Protein AF-A0A2L0F0R6-F1 (afdb_monomer)

Solvent-accessible surface area (backbone atoms only — not comparable to full-atom values): 12604 Å² total; per-residue (Å²): 131,77,86,51,72,60,58,68,70,57,44,51,61,51,50,53,50,53,53,49,53,34,41,74,72,74,50,69,70,68,89,84,58,43,86,41,86,34,90,52,71,60,61,45,59,41,84,90,82,53,35,35,26,50,20,52,31,44,38,94,49,74,68,19,42,50,41,29,53,50,49,15,61,62,32,70,44,51,63,71,52,43,46,52,48,50,64,63,42,44,57,39,55,55,33,22,35,48,29,48,50,50,30,50,72,74,71,60,62,71,90,52,51,48,61,50,50,50,47,10,48,49,37,11,41,31,67,35,52,82,80,52,55,76,69,60,35,54,52,46,46,52,50,38,47,51,27,26,56,40,22,47,69,80,50,63,60,57,70,60,52,51,52,28,50,56,48,47,44,40,34,56,60,73,38,76,76,90,51,69,64,54,46,52,53,26,41,56,52,48,60,73,50,40,79,79,39,65,64,53,37,53,30,52,52,33,49,49,52,43,34,47,75,70,25,80,75,52,57,56,70,60,48,44,55,75,68,67,60,84,127

pLDDT: mean 87.19, std 10.88, range [45.72, 97.94]

Structure (mmCIF, N/CA/C/O backbone):
data_AF-A0A2L0F0R6-F1
#
_entry.id   AF-A0A2L0F0R6-F1
#
loop_
_atom_site.group_PDB
_atom_site.id
_atom_site.type_symbol
_atom_site.label_atom_id
_atom_site.label_alt_id
_atom_site.label_comp_id
_atom_site.label_asym_id
_atom_site.label_entity_id
_atom_site.label_seq_id
_atom_site.pdbx_PDB_ins_code
_atom_site.Cartn_x
_atom_site.Cartn_y
_atom_site.Cartn_z
_atom_site.occupancy
_atom_site.B_iso_or_equiv
_atom_site.auth_seq_id
_atom_site.auth_comp_id
_atom_site.auth_asym_id
_atom_site.auth_atom_id
_atom_site.pdbx_PDB_model_num
ATOM 1 N N . MET A 1 1 ? 27.108 -4.181 -3.586 1.00 45.72 1 MET A N 1
ATOM 2 C CA . MET A 1 1 ? 26.387 -3.750 -2.368 1.00 45.72 1 MET A CA 1
ATOM 3 C C . MET A 1 1 ? 24.906 -3.922 -2.633 1.00 45.72 1 MET A C 1
ATOM 5 O O . MET A 1 1 ? 24.436 -3.362 -3.616 1.00 45.72 1 MET A O 1
ATOM 9 N N . ASN A 1 2 ? 24.205 -4.732 -1.836 1.00 52.84 2 ASN A N 1
ATOM 10 C CA . ASN A 1 2 ? 22.765 -4.933 -2.003 1.00 52.84 2 ASN A CA 1
ATOM 11 C C . ASN A 1 2 ? 22.040 -3.634 -1.646 1.00 52.84 2 ASN A C 1
ATOM 13 O O . ASN A 1 2 ? 22.036 -3.232 -0.487 1.00 52.84 2 ASN A O 1
ATOM 17 N N . ALA A 1 3 ? 21.428 -2.989 -2.640 1.00 58.03 3 ALA A N 1
ATOM 18 C CA . ALA A 1 3 ? 20.667 -1.748 -2.476 1.00 58.03 3 ALA A CA 1
ATOM 19 C C . ALA A 1 3 ? 19.449 -1.890 -1.535 1.00 58.03 3 ALA A C 1
ATOM 21 O O . ALA A 1 3 ? 18.830 -0.898 -1.186 1.00 58.03 3 ALA A O 1
ATOM 22 N N . LEU A 1 4 ? 19.135 -3.108 -1.087 1.00 61.69 4 LEU A N 1
ATOM 23 C CA . LEU A 1 4 ? 17.890 -3.480 -0.414 1.00 61.69 4 LEU A CA 1
ATOM 24 C C . LEU A 1 4 ? 18.025 -3.648 1.115 1.00 61.69 4 LEU A C 1
ATOM 26 O O . LEU A 1 4 ? 17.040 -3.937 1.792 1.00 61.69 4 LEU A O 1
ATOM 30 N N . MET A 1 5 ? 19.224 -3.456 1.679 1.00 70.06 5 MET A N 1
ATOM 31 C CA . MET A 1 5 ? 19.422 -3.507 3.134 1.00 70.06 5 MET A CA 1
ATOM 32 C C . MET A 1 5 ? 18.735 -2.312 3.815 1.00 70.06 5 MET A C 1
ATOM 34 O O . MET A 1 5 ? 18.801 -1.178 3.334 1.00 70.06 5 MET A O 1
ATOM 38 N N . GLY A 1 6 ? 18.095 -2.562 4.958 1.00 85.75 6 GLY A N 1
ATOM 39 C CA . GLY A 1 6 ? 17.586 -1.499 5.825 1.00 85.75 6 GLY A CA 1
ATOM 40 C C . GLY A 1 6 ? 16.188 -0.964 5.497 1.00 85.75 6 GLY A C 1
ATOM 41 O O . GLY A 1 6 ? 15.841 0.111 5.979 1.00 85.75 6 GLY A O 1
ATOM 42 N N . LEU A 1 7 ? 15.392 -1.621 4.639 1.00 89.12 7 LEU A N 1
ATOM 43 C CA . LEU A 1 7 ? 14.030 -1.149 4.318 1.00 89.12 7 LEU A CA 1
ATOM 44 C C . LEU A 1 7 ? 13.110 -1.144 5.545 1.00 89.12 7 LEU A C 1
ATOM 46 O O . LEU A 1 7 ? 12.330 -0.215 5.720 1.00 89.12 7 LEU A O 1
ATOM 50 N N . TYR A 1 8 ? 13.229 -2.146 6.418 1.00 92.06 8 TYR A N 1
ATOM 51 C CA . TYR A 1 8 ? 12.456 -2.195 7.658 1.00 92.06 8 TYR A CA 1
ATOM 52 C C . TYR A 1 8 ? 12.847 -1.053 8.602 1.00 92.06 8 TYR A C 1
ATOM 54 O O . TYR A 1 8 ? 11.995 -0.357 9.140 1.00 92.06 8 TYR A O 1
ATOM 62 N N . GLU A 1 9 ? 14.147 -0.815 8.751 1.00 92.69 9 GLU A N 1
ATOM 63 C CA . GLU A 1 9 ? 14.703 0.257 9.571 1.00 92.69 9 GLU A CA 1
ATOM 64 C C . GLU A 1 9 ? 14.274 1.641 9.067 1.00 92.69 9 GLU A C 1
ATOM 66 O O . GLU A 1 9 ? 14.032 2.533 9.874 1.00 92.69 9 GLU A O 1
ATOM 71 N N . GLN A 1 10 ? 14.122 1.812 7.751 1.00 93.44 10 GLN A N 1
ATOM 72 C CA . GLN A 1 10 ? 13.561 3.026 7.151 1.00 93.44 10 GLN A CA 1
ATOM 73 C C . GLN A 1 10 ? 12.048 3.147 7.339 1.00 93.44 10 GLN A C 1
ATOM 75 O O . GLN A 1 10 ? 11.536 4.255 7.460 1.00 93.44 10 GLN A O 1
ATOM 80 N N . ALA A 1 11 ? 11.329 2.026 7.373 1.00 95.38 11 ALA A N 1
ATOM 81 C CA . ALA A 1 11 ? 9.885 2.015 7.566 1.00 95.38 11 ALA A CA 1
ATOM 82 C C . ALA A 1 11 ? 9.478 2.460 8.975 1.00 95.38 11 ALA A C 1
ATOM 84 O O . ALA A 1 11 ? 8.437 3.085 9.136 1.00 95.38 11 ALA A O 1
ATOM 85 N N . LEU A 1 12 ? 10.295 2.166 9.991 1.00 96.50 12 LEU A N 1
ATOM 86 C CA . LEU A 1 12 ? 10.011 2.512 11.388 1.00 96.50 12 LEU A CA 1
ATOM 87 C C . LEU A 1 12 ? 9.767 4.016 11.630 1.00 96.50 12 LEU A C 1
ATOM 89 O O . LEU A 1 12 ? 8.725 4.340 12.201 1.00 96.50 12 LEU A O 1
ATOM 93 N N . PRO A 1 13 ? 10.657 4.950 11.228 1.00 97.25 13 PRO A N 1
ATOM 94 C CA . PRO A 1 13 ? 10.400 6.377 11.412 1.00 97.25 13 PRO A CA 1
ATOM 95 C C . PRO A 1 13 ? 9.197 6.866 10.597 1.00 97.25 13 PRO A C 1
ATOM 97 O O . PRO A 1 13 ? 8.414 7.650 11.122 1.00 97.25 13 PRO A O 1
ATOM 100 N N . ILE A 1 14 ? 8.995 6.354 9.374 1.00 97.62 14 ILE A N 1
ATOM 101 C CA . ILE A 1 14 ? 7.824 6.686 8.541 1.00 97.62 14 ILE A CA 1
ATOM 102 C C . ILE A 1 14 ? 6.534 6.258 9.251 1.00 97.62 14 ILE A C 1
ATOM 104 O O . ILE A 1 14 ? 5.592 7.033 9.369 1.00 97.62 14 ILE A O 1
ATOM 108 N N . PHE A 1 15 ? 6.500 5.032 9.773 1.00 97.88 15 PHE A N 1
ATOM 109 C CA . PHE A 1 15 ? 5.363 4.510 10.523 1.00 97.88 15 PHE A CA 1
ATOM 110 C C . PHE A 1 15 ? 5.054 5.365 11.757 1.00 97.88 15 PHE A C 1
ATOM 112 O O . PHE A 1 15 ? 3.900 5.717 11.991 1.00 97.88 15 PHE A O 1
ATOM 119 N N . ALA A 1 16 ? 6.081 5.738 12.527 1.00 97.31 16 ALA A N 1
ATOM 120 C CA . ALA A 1 16 ? 5.917 6.591 13.699 1.00 97.31 16 ALA A CA 1
ATOM 121 C C . ALA A 1 16 ? 5.374 7.986 13.339 1.00 97.31 16 ALA A C 1
ATOM 123 O O . ALA A 1 16 ? 4.507 8.497 14.047 1.00 97.31 16 ALA A O 1
ATOM 124 N N . GLU A 1 17 ? 5.848 8.578 12.240 1.00 97.19 17 GLU A N 1
ATOM 125 C CA . GLU A 1 17 ? 5.365 9.864 11.727 1.00 97.19 17 GLU A CA 1
ATOM 126 C C . GLU A 1 17 ? 3.890 9.791 11.312 1.00 97.19 17 GLU A C 1
ATOM 128 O O . GLU A 1 17 ? 3.091 10.611 11.763 1.00 97.19 17 GLU A O 1
ATOM 133 N N . LEU A 1 18 ? 3.499 8.760 10.556 1.00 97.44 18 LEU A N 1
ATOM 134 C CA . LEU A 1 18 ? 2.108 8.546 10.137 1.00 97.44 18 LEU A CA 1
ATOM 135 C C . LEU A 1 18 ? 1.164 8.354 11.336 1.00 97.44 18 LEU A C 1
ATOM 137 O O . LEU A 1 18 ? 0.076 8.930 11.379 1.00 97.44 18 LEU A O 1
ATOM 141 N N . VAL A 1 19 ? 1.580 7.575 12.341 1.00 97.19 19 VAL A N 1
ATOM 142 C CA . VAL A 1 19 ? 0.808 7.391 13.583 1.00 97.19 19 VAL A CA 1
ATOM 143 C C . VAL A 1 19 ? 0.679 8.709 14.354 1.00 97.19 19 VAL A C 1
ATOM 145 O O . VAL A 1 19 ? -0.385 8.995 14.907 1.00 97.19 19 VAL A O 1
ATOM 148 N N . ALA A 1 20 ? 1.735 9.526 14.388 1.00 96.00 20 ALA A N 1
ATOM 149 C CA . ALA A 1 20 ? 1.699 10.837 15.026 1.00 96.00 20 ALA A CA 1
ATOM 150 C C . ALA A 1 20 ? 0.775 11.820 14.285 1.00 96.00 20 ALA A C 1
ATOM 152 O O . ALA A 1 20 ? 0.041 12.559 14.943 1.00 96.00 20 ALA A O 1
ATOM 153 N N . GLU A 1 21 ? 0.759 11.807 12.948 1.00 95.81 21 GLU A N 1
ATOM 154 C CA . GLU A 1 21 ? -0.149 12.626 12.132 1.00 95.81 21 GLU A CA 1
ATOM 155 C C . GLU A 1 21 ? -1.617 12.266 12.401 1.00 95.81 21 GLU A C 1
ATOM 157 O O . GLU A 1 21 ? -2.432 13.150 12.675 1.00 95.81 21 GLU A O 1
ATOM 162 N N . 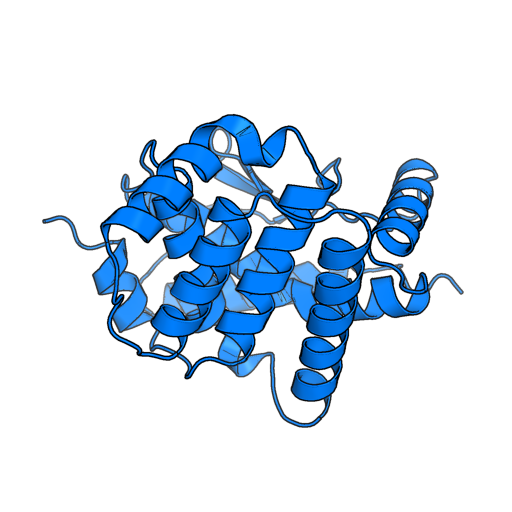LEU A 1 22 ? -1.942 10.969 12.432 1.00 96.44 22 LEU A N 1
ATOM 163 C CA . LEU A 1 22 ? -3.275 10.480 12.796 1.00 96.44 22 LEU A CA 1
ATOM 164 C C . LEU A 1 22 ? -3.690 10.922 14.205 1.00 96.44 22 LEU A C 1
ATOM 166 O O . LEU A 1 22 ? -4.777 11.474 14.394 1.00 96.44 22 LEU A O 1
ATOM 170 N N . ALA A 1 23 ? -2.808 10.754 15.193 1.00 95.25 23 ALA A N 1
ATOM 171 C CA . ALA A 1 23 ? -3.068 11.196 16.560 1.00 95.25 23 ALA A CA 1
ATOM 172 C C . ALA A 1 23 ? -3.279 12.720 16.645 1.00 95.25 23 ALA A C 1
ATOM 174 O O . ALA A 1 23 ? -4.199 13.176 17.327 1.00 95.25 23 ALA A O 1
ATOM 175 N N . GLY A 1 24 ? -2.475 13.506 15.922 1.00 95.31 24 GLY A N 1
ATOM 176 C CA . GLY A 1 24 ? -2.608 14.963 15.830 1.00 95.31 24 GLY A CA 1
ATOM 177 C C . GLY A 1 24 ? -3.926 15.416 15.193 1.00 95.31 24 GLY A C 1
ATOM 178 O O . GLY A 1 24 ? -4.449 16.468 15.554 1.00 95.31 24 GLY A O 1
ATOM 179 N N . ALA A 1 25 ? -4.501 14.597 14.310 1.00 94.62 25 ALA A N 1
ATOM 180 C CA . ALA A 1 25 ? -5.813 14.813 13.705 1.00 94.62 25 ALA A CA 1
ATOM 181 C C . ALA A 1 25 ? -6.994 14.320 14.568 1.00 94.62 25 ALA A C 1
ATOM 183 O O . ALA A 1 25 ? -8.141 14.385 14.128 1.00 94.62 25 ALA A O 1
ATOM 184 N N . GLY A 1 26 ? -6.743 13.829 15.788 1.00 94.94 26 GLY A N 1
ATOM 185 C CA . GLY A 1 26 ? -7.785 13.295 16.668 1.00 94.94 26 GLY A CA 1
ATOM 186 C C . GLY A 1 26 ? -8.260 11.889 16.290 1.00 94.94 26 GLY A C 1
ATOM 187 O O . GLY A 1 26 ? -9.345 11.491 16.705 1.00 94.94 26 GLY A O 1
ATOM 188 N N . LEU A 1 27 ? -7.452 11.139 15.534 1.00 94.12 27 LEU A N 1
ATOM 189 C CA . LEU A 1 27 ? -7.695 9.752 15.125 1.00 94.12 27 LEU A CA 1
ATOM 190 C C . LEU A 1 27 ? -6.674 8.832 15.814 1.00 94.12 27 LEU A C 1
ATOM 192 O O . LEU A 1 27 ? -5.751 8.332 15.167 1.00 94.12 27 LEU A O 1
ATOM 196 N N . PRO A 1 28 ? -6.743 8.658 17.146 1.00 90.31 28 PRO A N 1
ATOM 197 C CA . PRO A 1 28 ? -5.752 7.865 17.851 1.00 90.31 28 PRO A CA 1
ATOM 198 C C . PRO A 1 28 ? -5.823 6.401 17.408 1.00 90.31 28 PRO A C 1
ATOM 200 O O . PRO A 1 28 ? -6.874 5.768 17.457 1.00 90.31 28 PRO A O 1
ATOM 203 N N . MET A 1 29 ? -4.676 5.841 17.031 1.00 91.12 29 MET A N 1
ATOM 204 C CA . MET A 1 29 ? -4.565 4.408 16.775 1.00 91.12 29 MET A CA 1
ATOM 205 C C . MET A 1 29 ? -4.801 3.598 18.053 1.00 91.12 29 MET A C 1
ATOM 207 O O . MET A 1 29 ? -4.494 4.051 19.164 1.00 91.12 29 MET A O 1
ATOM 211 N N . ARG A 1 30 ? -5.252 2.346 17.892 1.00 85.69 30 ARG A N 1
ATOM 212 C CA . ARG A 1 30 ? -5.312 1.377 18.991 1.00 85.69 30 ARG A CA 1
ATOM 213 C C . ARG A 1 30 ? -3.966 1.337 19.716 1.00 85.69 30 ARG A C 1
ATOM 215 O O . ARG A 1 30 ? -2.905 1.196 19.104 1.00 85.69 30 ARG A O 1
ATOM 222 N N . ARG A 1 31 ? -4.015 1.412 21.047 1.00 84.94 31 ARG A N 1
ATOM 223 C CA . ARG A 1 31 ? -2.817 1.329 21.885 1.00 84.94 31 ARG A CA 1
ATOM 224 C C . ARG A 1 31 ? -2.083 0.013 21.605 1.00 84.94 31 ARG A C 1
ATOM 226 O O . ARG A 1 31 ? -2.651 -1.056 21.815 1.00 84.94 31 ARG A O 1
ATOM 233 N N . GLY A 1 32 ? -0.828 0.118 21.172 1.00 89.50 32 GLY A N 1
ATOM 234 C CA . GLY A 1 32 ? 0.030 -1.034 20.893 1.00 89.50 32 GLY A CA 1
ATOM 235 C C . GLY A 1 32 ? 0.001 -1.544 19.452 1.00 89.50 32 GLY A C 1
ATOM 236 O O . GLY A 1 32 ? 0.524 -2.627 19.228 1.00 89.50 32 GLY A O 1
ATOM 237 N N . VAL A 1 33 ? -0.566 -0.814 18.478 1.00 95.88 33 VAL A N 1
ATOM 238 C CA . VAL A 1 33 ? -0.283 -1.124 17.064 1.00 95.88 33 VAL A CA 1
ATOM 239 C C . VAL A 1 33 ? 1.231 -1.041 16.829 1.00 95.88 33 VAL A C 1
ATOM 241 O O . VAL A 1 33 ? 1.894 -0.107 17.280 1.00 95.88 33 VAL A O 1
ATOM 244 N N . GLU A 1 34 ? 1.785 -2.039 16.147 1.00 97.50 34 GLU A N 1
ATOM 245 C CA . GLU A 1 34 ? 3.222 -2.156 15.892 1.00 97.50 34 GLU A CA 1
ATOM 246 C C . GLU A 1 34 ? 3.439 -2.461 14.418 1.00 97.50 34 GLU A C 1
ATOM 248 O O . GLU A 1 34 ? 2.653 -3.190 13.807 1.00 97.50 34 GLU A O 1
ATOM 253 N N . LEU A 1 35 ? 4.544 -1.948 13.881 1.00 97.62 35 LEU A N 1
ATOM 254 C CA . LEU A 1 35 ? 5.104 -2.444 12.638 1.00 97.62 35 LEU A CA 1
ATOM 255 C C . LEU A 1 35 ? 5.973 -3.665 12.948 1.00 97.62 35 LEU A C 1
ATOM 257 O O . LEU A 1 35 ? 6.860 -3.594 13.799 1.00 97.62 35 LEU A O 1
ATOM 261 N N . ARG A 1 36 ? 5.723 -4.774 12.256 1.00 96.31 36 ARG A N 1
ATOM 262 C CA . ARG A 1 36 ? 6.430 -6.049 12.412 1.00 96.31 36 ARG A CA 1
ATOM 263 C C . ARG A 1 36 ? 6.990 -6.523 11.084 1.00 96.31 36 ARG A C 1
ATOM 265 O O . ARG A 1 36 ? 6.548 -6.110 10.016 1.00 96.31 36 ARG A O 1
ATOM 272 N N . ARG A 1 37 ? 7.985 -7.408 11.137 1.00 93.00 37 ARG A N 1
ATOM 273 C CA . ARG A 1 37 ? 8.503 -8.074 9.935 1.00 93.00 37 ARG A CA 1
ATOM 274 C C . ARG A 1 37 ? 7.517 -9.158 9.510 1.00 93.00 37 ARG A C 1
ATOM 276 O O . ARG A 1 37 ? 7.262 -10.083 10.274 1.00 93.00 37 ARG A O 1
ATOM 283 N N . GLY A 1 38 ? 6.978 -9.033 8.302 1.00 90.75 38 GLY A N 1
ATOM 284 C CA . GLY A 1 38 ? 6.080 -10.014 7.703 1.00 90.75 38 GLY A CA 1
ATOM 285 C C . GLY A 1 38 ? 6.815 -11.022 6.829 1.00 90.75 38 GLY A C 1
ATOM 286 O O . GLY A 1 38 ? 7.825 -10.705 6.199 1.00 90.75 38 GLY A O 1
ATOM 287 N N . ALA A 1 39 ? 6.267 -12.232 6.734 1.00 83.69 39 ALA A N 1
ATOM 288 C CA . ALA A 1 39 ? 6.670 -13.209 5.732 1.00 83.69 39 ALA A CA 1
ATOM 289 C C . ALA A 1 39 ? 5.686 -13.138 4.560 1.00 83.69 39 ALA A C 1
ATOM 291 O O . ALA A 1 39 ? 4.525 -13.490 4.713 1.00 83.69 39 ALA A O 1
ATOM 292 N N . GLY A 1 40 ? 6.129 -12.705 3.382 1.00 84.88 40 GLY A N 1
ATOM 293 C CA . GLY A 1 40 ? 5.221 -12.572 2.245 1.00 84.88 40 GLY A CA 1
ATOM 294 C C . GLY A 1 40 ? 5.739 -11.639 1.167 1.00 84.88 40 GLY A C 1
ATOM 295 O O . GLY A 1 40 ? 6.898 -11.226 1.193 1.00 84.88 40 GLY A O 1
ATOM 296 N N . LEU A 1 41 ? 4.860 -11.339 0.215 1.00 84.44 41 LEU A N 1
ATOM 297 C CA . LEU A 1 41 ? 5.137 -10.452 -0.914 1.00 84.44 41 LEU A CA 1
ATOM 298 C C . LEU A 1 41 ? 4.646 -9.020 -0.669 1.00 84.44 41 LEU A C 1
ATOM 300 O O . LEU A 1 41 ? 5.235 -8.075 -1.181 1.00 84.44 41 LEU A O 1
ATOM 304 N N . LEU A 1 42 ? 3.562 -8.885 0.093 1.00 89.00 42 LEU A N 1
ATOM 305 C CA . LEU A 1 42 ? 2.787 -7.662 0.252 1.00 89.00 42 LEU A CA 1
ATOM 306 C C . LEU A 1 42 ? 2.624 -7.369 1.736 1.00 89.00 42 LEU A C 1
ATOM 308 O O . LEU A 1 42 ? 2.393 -8.292 2.515 1.00 89.00 42 LEU A O 1
ATOM 312 N N . THR A 1 43 ? 2.787 -6.106 2.115 1.00 94.06 43 THR A N 1
ATOM 313 C CA . THR A 1 43 ? 2.459 -5.638 3.465 1.00 94.06 43 THR A CA 1
ATOM 314 C C . THR A 1 43 ? 0.975 -5.864 3.727 1.00 94.06 43 THR A C 1
ATOM 316 O O . THR A 1 43 ? 0.181 -5.753 2.798 1.00 94.06 43 THR A O 1
ATOM 319 N N . TYR A 1 44 ? 0.619 -6.201 4.964 1.00 95.19 44 TYR A N 1
ATOM 320 C CA . TYR A 1 44 ? -0.774 -6.386 5.359 1.00 95.19 44 TYR A CA 1
ATOM 321 C C . TYR A 1 44 ? -1.004 -6.006 6.824 1.00 95.19 44 TYR A C 1
ATOM 323 O O . TYR A 1 44 ? -0.106 -6.115 7.665 1.00 95.19 44 TYR A O 1
ATOM 331 N N . PHE A 1 45 ? -2.227 -5.594 7.130 1.00 96.50 45 PHE A N 1
ATOM 332 C CA . PHE A 1 45 ? -2.780 -5.504 8.474 1.00 96.50 45 PHE A CA 1
ATOM 333 C C . PHE A 1 45 ? -3.416 -6.838 8.892 1.00 96.50 45 PHE A C 1
ATOM 335 O O . PHE A 1 45 ? -4.253 -7.393 8.179 1.00 96.50 45 PHE A O 1
ATOM 342 N N . ASP A 1 46 ? -3.043 -7.348 10.064 1.00 96.00 46 ASP A N 1
ATOM 343 C CA . ASP A 1 46 ? -3.638 -8.549 10.648 1.00 96.00 46 ASP A CA 1
ATOM 344 C C . ASP A 1 46 ? -4.771 -8.160 11.612 1.00 96.00 46 ASP A C 1
ATOM 346 O O . ASP A 1 46 ? -4.583 -7.401 12.566 1.00 96.00 46 ASP A O 1
ATOM 350 N N . ARG A 1 47 ? -5.979 -8.667 11.349 1.00 94.19 47 ARG A N 1
ATOM 351 C CA . ARG A 1 47 ? -7.179 -8.353 12.137 1.00 94.19 47 ARG A CA 1
ATOM 352 C C . ARG A 1 47 ? -7.197 -9.050 13.494 1.00 94.19 47 ARG A C 1
ATOM 354 O O . ARG A 1 47 ? -7.810 -8.517 14.421 1.00 94.19 47 ARG A O 1
ATOM 361 N N . ASP A 1 48 ? -6.552 -10.205 13.616 1.00 95.12 48 ASP A N 1
ATOM 362 C CA . ASP A 1 48 ? -6.599 -11.019 14.827 1.00 95.12 48 ASP A CA 1
ATOM 363 C C . ASP A 1 48 ? -5.721 -10.404 15.920 1.00 95.12 48 ASP A C 1
ATOM 365 O O . ASP A 1 48 ? -6.142 -10.291 17.076 1.00 95.12 48 ASP A O 1
ATOM 369 N N . ASP A 1 49 ? -4.520 -9.946 15.555 1.00 96.31 49 ASP A N 1
ATOM 370 C CA . ASP A 1 49 ? -3.580 -9.339 16.502 1.00 96.31 49 ASP A CA 1
ATOM 371 C C . ASP A 1 49 ? -3.543 -7.799 16.451 1.00 96.31 49 ASP A C 1
ATOM 373 O O . ASP A 1 49 ? -3.173 -7.152 17.435 1.00 96.31 49 ASP A O 1
ATOM 377 N N . GLY A 1 50 ? -4.035 -7.194 15.369 1.00 95.31 50 GLY A N 1
ATOM 378 C CA . GLY A 1 50 ? -4.107 -5.749 15.202 1.00 95.31 50 GLY A CA 1
ATOM 379 C C . GLY A 1 50 ? -2.772 -5.087 14.855 1.00 95.31 50 GLY A C 1
ATOM 380 O O . GLY A 1 50 ? -2.634 -3.886 15.104 1.00 95.31 50 GLY A O 1
ATOM 381 N N . HIS A 1 51 ? -1.799 -5.825 14.317 1.00 97.56 51 HIS A N 1
ATOM 382 C CA . HIS A 1 51 ? -0.493 -5.303 13.908 1.00 97.56 51 HIS A CA 1
ATOM 383 C C . HIS A 1 51 ? -0.348 -5.210 12.382 1.00 97.56 51 HIS A C 1
ATOM 385 O O . HIS A 1 51 ? -1.119 -5.788 11.618 1.00 97.56 51 HIS A O 1
ATOM 391 N N . ILE A 1 52 ? 0.656 -4.453 11.933 1.00 97.69 52 ILE A N 1
ATOM 392 C CA . ILE A 1 52 ? 0.986 -4.308 10.511 1.00 97.69 52 ILE A CA 1
ATOM 393 C C . ILE A 1 52 ? 2.274 -5.071 10.233 1.00 97.69 52 ILE A C 1
ATOM 395 O O . ILE A 1 52 ? 3.295 -4.856 10.887 1.00 97.69 52 ILE A O 1
ATOM 399 N N . TYR A 1 53 ? 2.238 -5.944 9.237 1.00 96.69 53 TYR A N 1
ATOM 400 C CA . TYR A 1 53 ? 3.352 -6.786 8.839 1.00 96.69 53 TYR A CA 1
ATOM 401 C C . TYR A 1 53 ? 3.958 -6.263 7.541 1.00 96.69 53 TYR A C 1
ATOM 403 O O . TYR A 1 53 ? 3.378 -6.390 6.467 1.00 96.69 53 TYR A O 1
ATOM 411 N N . LEU A 1 54 ? 5.158 -5.689 7.631 1.00 94.62 54 LEU A N 1
ATOM 412 C CA . LEU A 1 54 ? 5.937 -5.252 6.479 1.00 94.62 54 LEU A CA 1
ATOM 413 C C . LEU A 1 54 ? 6.609 -6.448 5.817 1.00 94.62 54 LEU A C 1
ATOM 415 O O . LEU A 1 54 ? 7.609 -6.978 6.313 1.00 94.62 54 LEU A O 1
ATOM 419 N N . CYS A 1 55 ? 6.063 -6.851 4.677 1.00 90.44 55 CYS A N 1
ATOM 420 C CA . CYS A 1 55 ? 6.667 -7.849 3.817 1.00 90.44 55 CYS A CA 1
ATOM 421 C C . CYS A 1 55 ? 7.622 -7.172 2.843 1.00 90.44 55 CYS A C 1
ATOM 423 O O . CYS A 1 55 ? 7.238 -6.343 2.022 1.00 90.44 55 CYS A O 1
ATOM 425 N N . LEU A 1 56 ? 8.893 -7.543 2.933 1.00 79.19 56 LEU A N 1
ATOM 426 C CA . LEU A 1 56 ? 9.926 -7.025 2.057 1.00 79.19 56 LEU A CA 1
ATOM 427 C C . LEU A 1 56 ? 10.236 -8.099 1.030 1.00 79.19 56 LEU A C 1
ATOM 429 O O . LEU A 1 56 ? 10.967 -9.046 1.319 1.00 79.19 56 LEU A O 1
ATOM 433 N N . ALA A 1 57 ? 9.737 -7.920 -0.188 1.00 69.50 57 ALA A N 1
ATOM 434 C CA . ALA A 1 57 ? 10.030 -8.789 -1.324 1.00 69.50 57 ALA A CA 1
ATOM 435 C C . ALA A 1 57 ? 11.509 -8.756 -1.762 1.00 69.50 57 ALA A C 1
ATOM 437 O O . ALA A 1 57 ? 11.818 -9.094 -2.886 1.00 69.50 57 ALA A O 1
ATOM 438 N N . CYS A 1 58 ? 12.420 -8.310 -0.904 1.00 63.06 58 CYS A N 1
ATOM 439 C CA . CYS A 1 58 ? 13.805 -7.995 -1.209 1.00 63.06 58 CYS A CA 1
ATOM 440 C C . CYS A 1 58 ? 14.718 -8.206 0.017 1.00 63.06 58 CYS A C 1
ATOM 442 O O . CYS A 1 58 ? 15.717 -7.507 0.185 1.00 63.06 58 CYS A O 1
ATOM 444 N N . GLY A 1 59 ? 14.341 -9.121 0.917 1.00 69.00 59 GLY A N 1
ATOM 445 C CA . GLY A 1 59 ? 15.130 -9.459 2.104 1.00 69.00 59 GLY A CA 1
ATOM 446 C C . GLY A 1 59 ? 16.516 -10.032 1.779 1.00 69.00 59 GLY A C 1
ATOM 447 O O . GLY A 1 59 ? 16.802 -10.434 0.651 1.00 69.00 59 GLY A O 1
ATOM 448 N N . GLU A 1 60 ? 17.389 -10.079 2.788 1.00 75.38 60 GLU A N 1
ATOM 449 C CA . GLU A 1 60 ? 18.737 -10.656 2.660 1.00 75.38 60 GLU A CA 1
ATOM 450 C C . GLU A 1 60 ? 18.711 -12.176 2.471 1.00 75.38 60 GLU A C 1
ATOM 452 O O . GLU A 1 60 ? 19.644 -12.745 1.901 1.00 75.38 60 GLU A O 1
ATOM 457 N N . ASP A 1 61 ? 17.640 -12.828 2.921 1.00 83.25 61 ASP A N 1
ATOM 458 C CA . ASP A 1 61 ? 17.474 -14.266 2.809 1.00 83.25 61 ASP A CA 1
ATOM 459 C C . ASP A 1 61 ? 17.132 -14.706 1.365 1.00 83.25 61 ASP A C 1
ATOM 461 O O . ASP A 1 61 ? 16.579 -13.930 0.577 1.00 83.25 61 ASP A O 1
ATOM 465 N N . PRO A 1 62 ? 17.423 -15.968 0.991 1.00 87.56 62 PRO A N 1
ATOM 466 C CA . PRO A 1 62 ? 17.169 -16.467 -0.361 1.00 87.56 62 PRO A CA 1
ATOM 467 C C . PRO A 1 62 ? 15.710 -16.356 -0.826 1.00 87.56 62 PRO A C 1
ATOM 469 O O . PRO A 1 62 ? 15.463 -16.198 -2.022 1.00 87.56 62 PRO A O 1
ATOM 472 N N . LYS A 1 63 ? 14.734 -16.428 0.091 1.00 86.06 63 LYS A N 1
ATOM 473 C CA . LYS A 1 63 ? 13.312 -16.302 -0.253 1.00 86.06 63 LYS A CA 1
ATOM 474 C C . LYS A 1 63 ? 12.981 -14.851 -0.602 1.00 86.06 63 LYS A C 1
ATOM 476 O O . LYS A 1 63 ? 12.301 -14.623 -1.599 1.00 86.06 63 LYS A O 1
ATOM 481 N N . GLY A 1 64 ? 13.501 -13.890 0.158 1.00 84.44 64 GLY A N 1
ATOM 482 C CA . GLY A 1 64 ? 13.418 -12.464 -0.156 1.00 84.44 64 GLY A CA 1
ATOM 483 C C . GLY A 1 64 ? 14.056 -12.127 -1.505 1.00 84.44 64 GLY A C 1
ATOM 484 O O . GLY A 1 64 ? 13.441 -11.452 -2.324 1.00 84.44 64 GLY A O 1
ATOM 485 N N . GLN A 1 65 ? 15.242 -12.664 -1.792 1.00 87.62 65 GLN A N 1
ATOM 486 C CA . GLN A 1 65 ? 15.912 -12.458 -3.084 1.00 87.62 65 GLN A CA 1
ATOM 487 C C . GLN A 1 65 ? 15.109 -13.033 -4.261 1.00 87.62 65 GLN A C 1
ATOM 489 O O . GLN A 1 65 ? 14.961 -12.372 -5.291 1.00 87.62 65 GLN A O 1
ATOM 494 N N . LEU A 1 66 ? 14.556 -14.242 -4.109 1.00 90.44 66 LEU A N 1
ATOM 495 C CA . LEU A 1 66 ? 13.711 -14.863 -5.129 1.00 90.44 66 LEU A CA 1
ATOM 496 C C . LEU A 1 66 ? 12.418 -14.070 -5.356 1.00 90.44 66 LEU A C 1
ATOM 498 O O . LEU A 1 66 ? 12.032 -13.861 -6.505 1.00 90.44 66 LEU A O 1
ATOM 502 N N . ALA A 1 67 ? 11.776 -13.596 -4.283 1.00 89.81 67 ALA A N 1
ATOM 503 C CA . ALA A 1 67 ? 10.600 -12.734 -4.380 1.00 89.81 67 ALA A CA 1
ATOM 504 C C . ALA A 1 67 ? 10.913 -11.440 -5.150 1.00 89.81 67 ALA A C 1
ATOM 506 O O . ALA A 1 67 ? 10.108 -11.007 -5.973 1.00 89.81 67 ALA A O 1
ATOM 507 N N . GLY A 1 68 ? 12.104 -10.873 -4.955 1.00 91.06 68 GLY A N 1
ATOM 508 C CA . GLY A 1 68 ? 12.524 -9.640 -5.620 1.00 91.06 68 GLY A CA 1
ATOM 509 C C . GLY A 1 68 ? 12.767 -9.850 -7.104 1.00 91.06 68 GLY A C 1
ATOM 510 O O . GLY A 1 68 ? 12.321 -9.054 -7.928 1.00 91.06 68 GLY A O 1
ATOM 511 N N . LEU A 1 69 ? 13.403 -10.967 -7.464 1.00 92.75 69 LEU A N 1
ATOM 512 C CA . LEU A 1 69 ? 13.551 -11.371 -8.862 1.00 92.75 69 LEU A CA 1
ATOM 513 C C . LEU A 1 69 ? 12.186 -11.594 -9.517 1.00 92.75 69 LEU A C 1
ATOM 515 O O . LEU A 1 69 ? 11.938 -11.050 -10.593 1.00 92.75 69 LEU A O 1
ATOM 519 N N . TYR A 1 70 ? 11.288 -12.314 -8.842 1.00 93.12 70 TYR A N 1
ATOM 520 C CA . TYR A 1 70 ? 9.925 -12.538 -9.314 1.00 93.12 70 TYR A CA 1
ATOM 521 C C . TYR A 1 70 ? 9.177 -11.219 -9.553 1.00 93.12 70 TYR A C 1
ATOM 523 O O . TYR A 1 70 ? 8.689 -11.006 -10.659 1.00 93.12 70 TYR A O 1
ATOM 531 N N . LEU A 1 71 ? 9.152 -10.298 -8.581 1.00 94.25 71 LEU A N 1
ATOM 532 C CA . LEU A 1 71 ? 8.494 -8.996 -8.747 1.00 94.25 71 LEU A CA 1
ATOM 533 C C . LEU A 1 71 ? 9.136 -8.150 -9.839 1.00 94.25 71 LEU A C 1
ATOM 535 O O . LEU A 1 71 ? 8.424 -7.530 -10.618 1.00 94.25 71 LEU A O 1
ATOM 539 N N . SER A 1 72 ? 10.466 -8.116 -9.916 1.00 95.06 72 SER A N 1
ATOM 540 C CA . SER A 1 72 ? 11.157 -7.340 -10.950 1.00 95.06 72 SER A CA 1
ATOM 541 C C . SER A 1 72 ? 10.785 -7.832 -12.353 1.00 95.06 72 SER A C 1
ATOM 543 O O . SER A 1 72 ? 10.456 -7.027 -13.223 1.00 95.06 72 SER A O 1
ATOM 545 N N . SER A 1 73 ? 10.715 -9.157 -12.537 1.00 95.81 73 SER A N 1
ATOM 546 C CA . SER A 1 7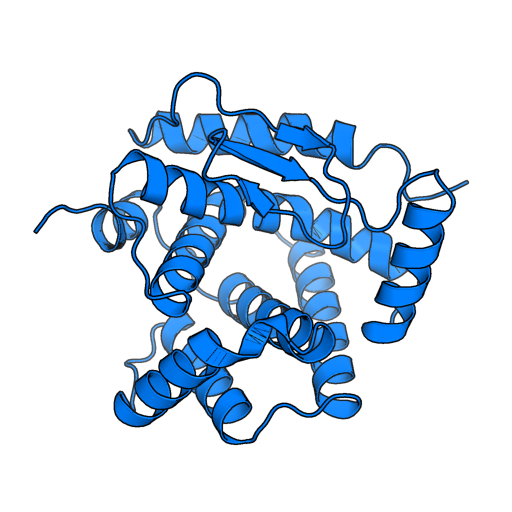3 ? 10.255 -9.776 -13.779 1.00 95.81 73 SER A CA 1
ATOM 547 C C . SER A 1 73 ? 8.784 -9.479 -14.050 1.00 95.81 73 SER A C 1
ATOM 549 O O . SER A 1 73 ? 8.446 -9.096 -15.163 1.00 95.81 73 SER A O 1
ATOM 551 N N . LEU A 1 74 ? 7.920 -9.642 -13.045 1.00 95.12 74 LEU A N 1
ATOM 552 C CA . LEU A 1 74 ? 6.476 -9.440 -13.159 1.00 95.12 74 LEU A CA 1
ATOM 553 C C . LEU A 1 74 ? 6.126 -7.987 -13.521 1.00 95.12 74 LEU A C 1
ATOM 555 O O . LEU A 1 74 ? 5.216 -7.737 -14.302 1.00 95.12 74 LEU A O 1
ATOM 559 N N . LEU A 1 75 ? 6.862 -7.021 -12.970 1.00 95.69 75 LEU A N 1
ATOM 560 C CA . LEU A 1 75 ? 6.666 -5.592 -13.219 1.00 95.69 75 LEU A CA 1
ATOM 561 C C . LEU A 1 75 ? 7.408 -5.086 -14.466 1.00 95.69 75 LEU A C 1
ATOM 563 O O . LEU A 1 75 ? 7.242 -3.924 -14.843 1.00 95.69 75 LEU A O 1
ATOM 567 N N . GLY A 1 76 ? 8.249 -5.916 -15.088 1.00 96.75 76 GLY A N 1
ATOM 568 C CA . GLY A 1 76 ? 9.073 -5.521 -16.229 1.00 96.75 76 GLY A CA 1
ATOM 569 C C . GLY A 1 76 ? 10.080 -4.418 -15.903 1.00 96.75 76 GLY A C 1
ATOM 570 O O . GLY A 1 76 ? 10.305 -3.526 -16.725 1.00 96.75 76 GLY A O 1
ATOM 571 N N . ILE A 1 77 ? 10.659 -4.446 -14.700 1.00 97.19 77 ILE A N 1
ATOM 572 C CA . ILE A 1 77 ? 11.647 -3.468 -14.224 1.00 97.19 77 ILE A CA 1
ATOM 573 C C . ILE A 1 77 ? 12.901 -4.170 -13.704 1.00 97.19 77 ILE A C 1
ATOM 575 O O . ILE A 1 77 ? 12.892 -5.350 -13.365 1.00 97.19 77 ILE A O 1
ATOM 579 N N . THR A 1 78 ? 14.009 -3.441 -13.618 1.00 96.19 78 THR A N 1
ATOM 580 C CA . THR A 1 78 ? 15.235 -3.977 -13.008 1.00 96.19 78 THR A CA 1
ATOM 581 C C . THR A 1 78 ? 15.092 -4.108 -11.487 1.00 96.19 78 THR A C 1
ATOM 583 O O . THR A 1 78 ? 14.281 -3.428 -10.863 1.00 96.19 78 THR A O 1
ATOM 586 N N . THR A 1 79 ? 15.932 -4.919 -10.839 1.00 92.62 79 THR A N 1
ATOM 587 C CA . THR A 1 79 ? 15.957 -5.026 -9.365 1.00 92.62 79 THR A CA 1
ATOM 588 C C . THR A 1 79 ? 16.315 -3.704 -8.674 1.00 92.62 79 THR A C 1
ATOM 590 O O . THR A 1 79 ? 15.805 -3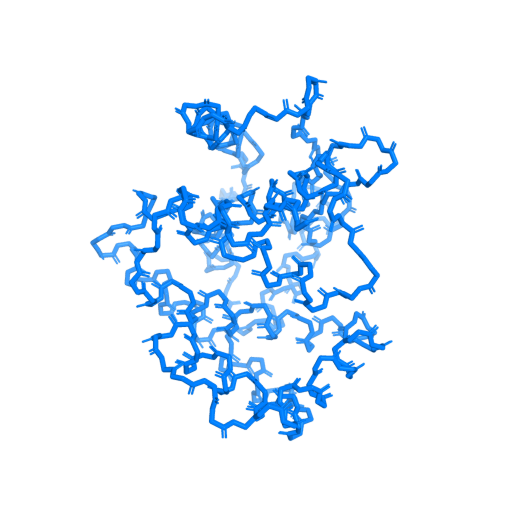.414 -7.595 1.00 92.62 79 THR A O 1
ATOM 593 N N . ALA A 1 80 ? 17.144 -2.866 -9.303 1.00 93.25 80 ALA A N 1
ATOM 594 C CA . ALA A 1 80 ? 17.455 -1.524 -8.810 1.00 93.25 80 ALA A CA 1
ATOM 595 C C . ALA A 1 80 ? 16.258 -0.564 -8.925 1.00 93.25 80 ALA A C 1
ATOM 597 O O . ALA A 1 80 ? 16.075 0.313 -8.086 1.00 93.25 80 ALA A O 1
ATOM 598 N N . GLU A 1 81 ? 15.434 -0.713 -9.961 1.00 95.81 81 GLU A N 1
ATOM 599 C CA . GLU A 1 81 ? 14.178 0.027 -10.071 1.00 95.81 81 GLU A CA 1
ATOM 600 C C . GLU A 1 81 ? 13.130 -0.494 -9.093 1.00 95.81 81 GLU A C 1
ATOM 602 O O . GLU A 1 81 ? 12.413 0.316 -8.521 1.00 95.81 81 GLU A O 1
ATOM 607 N N . LEU A 1 82 ? 13.079 -1.805 -8.841 1.00 94.81 82 LEU A N 1
ATOM 608 C CA . LEU A 1 82 ? 12.216 -2.376 -7.810 1.00 94.81 82 LEU A CA 1
ATOM 609 C C . LEU A 1 82 ? 12.560 -1.823 -6.419 1.00 94.81 82 LEU A C 1
ATOM 611 O O . LEU A 1 82 ? 11.653 -1.426 -5.699 1.00 94.81 82 LEU A O 1
ATOM 615 N N . ASP A 1 83 ? 13.846 -1.726 -6.062 1.00 92.25 83 ASP A N 1
ATOM 616 C CA . ASP A 1 83 ? 14.286 -1.067 -4.819 1.00 92.25 83 ASP A CA 1
ATOM 617 C C . ASP A 1 83 ? 13.742 0.367 -4.712 1.00 92.25 83 ASP A C 1
ATOM 619 O O . ASP A 1 83 ? 13.110 0.735 -3.721 1.00 92.25 83 ASP A O 1
ATOM 623 N N . ARG A 1 84 ? 13.928 1.168 -5.769 1.00 93.81 84 ARG A N 1
ATOM 624 C CA . ARG A 1 84 ? 13.425 2.549 -5.822 1.00 93.81 84 ARG A CA 1
ATOM 625 C C . ARG A 1 84 ? 11.905 2.609 -5.721 1.00 93.81 84 ARG A C 1
ATOM 627 O O . ARG A 1 84 ? 11.389 3.473 -5.021 1.00 93.81 84 ARG A O 1
ATOM 634 N N . LEU A 1 85 ? 11.201 1.704 -6.400 1.00 95.19 85 LEU A N 1
ATOM 635 C CA . LEU A 1 85 ? 9.745 1.619 -6.359 1.00 95.19 85 LEU A CA 1
ATOM 636 C C . LEU A 1 85 ? 9.257 1.287 -4.947 1.00 95.19 85 LEU A C 1
ATOM 638 O O . LEU A 1 85 ? 8.372 1.970 -4.449 1.00 95.19 85 LEU A O 1
ATOM 642 N N . ILE A 1 86 ? 9.858 0.296 -4.282 1.00 94.19 86 ILE A N 1
ATOM 643 C CA . ILE A 1 86 ? 9.496 -0.087 -2.911 1.00 94.19 86 ILE A CA 1
ATOM 644 C C . ILE A 1 86 ? 9.723 1.084 -1.953 1.00 94.19 86 ILE A C 1
ATOM 646 O O . ILE A 1 86 ? 8.833 1.406 -1.175 1.00 94.19 86 ILE A O 1
ATOM 650 N N . ARG A 1 87 ? 10.876 1.759 -2.028 1.00 94.06 87 ARG A N 1
ATOM 651 C CA . ARG A 1 87 ? 11.175 2.928 -1.179 1.00 94.06 87 ARG A CA 1
ATOM 652 C C . ARG A 1 87 ? 10.189 4.066 -1.406 1.00 94.06 87 ARG A C 1
ATOM 654 O O . ARG A 1 87 ? 9.711 4.657 -0.446 1.00 94.06 87 ARG A O 1
ATOM 661 N N . PHE A 1 88 ? 9.860 4.332 -2.667 1.00 95.69 88 PHE A N 1
ATOM 662 C CA . PHE A 1 88 ? 8.873 5.338 -3.032 1.00 95.69 88 PHE A CA 1
ATOM 663 C C . PHE A 1 88 ? 7.475 4.986 -2.502 1.00 95.69 88 PHE A C 1
ATOM 665 O O . PHE A 1 88 ? 6.784 5.845 -1.966 1.00 95.69 88 PHE A O 1
ATOM 672 N N . LEU A 1 89 ? 7.054 3.725 -2.597 1.00 95.75 89 LEU A N 1
ATOM 673 C CA . LEU A 1 89 ? 5.728 3.292 -2.148 1.00 95.75 89 LEU A CA 1
ATOM 674 C C . LEU A 1 89 ? 5.637 3.010 -0.645 1.00 95.75 89 LEU A C 1
ATOM 676 O O . LEU A 1 89 ? 4.535 2.843 -0.137 1.00 95.75 89 LEU A O 1
ATOM 680 N N . LEU A 1 90 ? 6.754 2.994 0.083 1.00 95.62 90 LEU A N 1
ATOM 681 C CA . LEU A 1 90 ? 6.772 2.618 1.493 1.00 95.62 90 LEU A CA 1
ATOM 682 C C . LEU A 1 90 ? 5.851 3.489 2.374 1.00 95.62 90 LEU A C 1
ATOM 684 O O . LEU A 1 90 ? 5.056 2.899 3.108 1.00 95.62 90 LEU A O 1
ATOM 688 N N . PRO A 1 91 ? 5.854 4.840 2.288 1.00 97.00 91 PRO A N 1
ATOM 689 C CA . PRO A 1 91 ? 4.882 5.656 3.017 1.00 97.00 91 PRO A CA 1
ATOM 690 C C . PRO A 1 91 ? 3.437 5.314 2.646 1.00 97.00 91 PRO A C 1
ATOM 692 O O . PRO A 1 91 ? 2.606 5.145 3.536 1.00 97.00 91 PRO A O 1
ATOM 695 N N . TRP A 1 92 ? 3.148 5.166 1.346 1.00 96.56 92 TRP A N 1
ATOM 696 C CA . TRP A 1 92 ? 1.812 4.831 0.843 1.00 96.56 92 TRP A CA 1
ATOM 697 C C . TRP A 1 92 ? 1.297 3.525 1.431 1.00 96.56 92 TRP A C 1
ATOM 699 O O . TRP A 1 92 ? 0.206 3.483 1.990 1.00 96.56 92 TRP A O 1
ATOM 709 N N . THR A 1 93 ? 2.096 2.467 1.337 1.00 96.25 93 THR A N 1
ATOM 710 C CA . THR A 1 93 ? 1.722 1.139 1.813 1.00 96.25 93 THR A CA 1
ATOM 711 C C . THR A 1 93 ? 1.485 1.129 3.323 1.00 96.25 93 THR A C 1
ATOM 713 O O . THR A 1 93 ? 0.492 0.573 3.774 1.00 96.25 93 THR A O 1
ATOM 716 N N . LEU A 1 94 ? 2.335 1.784 4.119 1.00 97.62 94 LEU A N 1
ATOM 717 C CA . LEU A 1 94 ? 2.125 1.866 5.570 1.00 97.62 94 LEU A CA 1
ATOM 718 C C . LEU A 1 94 ? 0.855 2.650 5.925 1.00 97.62 94 LEU A C 1
ATOM 720 O O . LEU A 1 94 ? 0.101 2.236 6.803 1.00 97.62 94 LEU A O 1
ATOM 724 N N . ALA A 1 95 ? 0.605 3.765 5.237 1.00 97.69 95 ALA A N 1
ATOM 725 C CA . ALA A 1 95 ? -0.586 4.578 5.449 1.00 97.69 95 ALA A CA 1
ATOM 726 C C . ALA A 1 95 ? -1.878 3.854 5.025 1.00 97.69 95 ALA A C 1
ATOM 728 O O . ALA A 1 95 ? -2.905 4.003 5.686 1.00 97.69 95 ALA A O 1
ATOM 729 N N . HIS A 1 96 ? -1.816 3.036 3.972 1.00 97.38 96 HIS A N 1
ATOM 730 C CA . HIS A 1 96 ? -2.912 2.169 3.537 1.00 97.38 96 HIS A CA 1
ATOM 731 C C . HIS A 1 96 ? -3.282 1.158 4.633 1.00 97.38 96 HIS A C 1
ATOM 733 O O . HIS A 1 96 ? -4.431 1.121 5.073 1.00 97.38 96 HIS A O 1
ATOM 739 N N . GLU A 1 97 ? -2.305 0.416 5.165 1.00 97.88 97 GLU A N 1
ATOM 740 C CA . GLU A 1 97 ? -2.567 -0.546 6.246 1.00 97.88 97 GLU A CA 1
ATOM 741 C C . GLU A 1 97 ? -3.039 0.126 7.544 1.00 97.88 97 GLU A C 1
ATOM 743 O O . GLU A 1 97 ? -3.862 -0.423 8.279 1.00 97.88 97 GLU A O 1
ATOM 748 N N . LEU A 1 98 ? -2.568 1.345 7.831 1.00 97.94 98 LEU A N 1
ATOM 749 C CA . LEU A 1 98 ? -3.104 2.150 8.932 1.00 97.94 98 LEU A CA 1
ATOM 750 C C . LEU A 1 98 ? -4.579 2.512 8.706 1.00 97.94 98 LEU A C 1
ATOM 752 O O . LEU A 1 98 ? -5.349 2.505 9.665 1.00 97.94 98 LEU A O 1
ATOM 756 N N . GLY A 1 99 ? -4.996 2.761 7.462 1.00 97.12 99 GLY A N 1
ATOM 757 C CA . GLY A 1 99 ? -6.401 2.944 7.094 1.00 97.12 99 GLY A CA 1
ATOM 758 C C . GLY A 1 99 ? -7.260 1.721 7.428 1.00 97.12 99 GLY A C 1
ATOM 759 O O . GLY A 1 99 ? -8.311 1.861 8.059 1.00 97.12 99 GLY A O 1
ATOM 760 N N . HIS A 1 100 ? -6.786 0.515 7.099 1.00 96.69 100 HIS A N 1
ATOM 761 C CA . HIS A 1 100 ? -7.435 -0.733 7.519 1.00 96.69 100 HIS A CA 1
ATOM 762 C C . HIS A 1 100 ? -7.497 -0.870 9.043 1.00 96.69 100 HIS A C 1
ATOM 764 O O . HIS A 1 100 ? -8.553 -1.180 9.602 1.00 96.69 100 HIS A O 1
ATOM 770 N N . CYS A 1 101 ? -6.390 -0.580 9.728 1.00 96.56 101 CYS A N 1
ATOM 771 C CA . CYS A 1 101 ? -6.318 -0.644 11.182 1.00 96.56 101 CYS A CA 1
ATOM 772 C C . CYS A 1 101 ? -7.307 0.326 11.857 1.00 96.56 101 CYS A C 1
ATOM 774 O O . CYS A 1 101 ? -8.010 -0.075 12.786 1.00 96.56 101 CYS A O 1
ATOM 776 N N . LEU A 1 102 ? -7.428 1.565 11.364 1.00 95.69 102 LEU A N 1
ATOM 777 C CA . LEU A 1 102 ? -8.401 2.553 11.848 1.00 95.69 102 LEU A CA 1
ATOM 778 C C . LEU A 1 102 ? -9.837 2.063 11.681 1.00 95.69 102 LEU A C 1
ATOM 780 O O . LEU A 1 102 ? -10.611 2.087 12.636 1.00 95.69 102 LEU A O 1
ATOM 784 N N . ARG A 1 103 ? -10.197 1.573 10.491 1.00 95.25 103 ARG A N 1
ATOM 785 C CA . ARG A 1 103 ? -11.552 1.060 10.244 1.00 95.25 103 ARG A CA 1
ATOM 786 C C . ARG A 1 103 ? -11.884 -0.119 11.142 1.00 95.25 103 ARG A C 1
ATOM 788 O O . ARG A 1 103 ? -12.984 -0.179 11.688 1.00 95.25 103 ARG A O 1
ATOM 795 N N . HIS A 1 104 ? -10.932 -1.026 11.339 1.00 94.56 104 HIS A N 1
ATOM 796 C CA . HIS A 1 104 ? -11.101 -2.140 12.263 1.00 94.56 104 HIS A CA 1
ATOM 797 C C . HIS A 1 104 ? -11.275 -1.659 13.707 1.00 94.56 104 HIS A C 1
ATOM 799 O O . HIS A 1 104 ? -12.178 -2.123 14.401 1.00 94.56 104 HIS A O 1
ATOM 805 N N . HIS A 1 105 ? -10.469 -0.688 14.145 1.00 91.81 105 HIS A N 1
ATOM 806 C CA . HIS A 1 105 ? -10.549 -0.128 15.492 1.00 91.81 105 HIS A CA 1
ATOM 807 C C . HIS A 1 105 ? -11.897 0.546 15.783 1.00 91.81 105 HIS A C 1
ATOM 809 O O . HIS A 1 105 ? -12.466 0.328 16.852 1.00 91.81 105 HIS A O 1
ATOM 815 N N . GLU A 1 106 ? -12.432 1.301 14.823 1.00 91.44 106 GLU A N 1
ATOM 816 C CA . GLU A 1 106 ? -13.701 2.029 14.965 1.00 91.44 106 GLU A CA 1
ATOM 817 C C . GLU A 1 106 ? -14.951 1.139 14.810 1.00 91.44 106 GLU A C 1
ATOM 819 O O . GLU A 1 106 ? -16.086 1.596 15.010 1.00 91.44 106 GLU A O 1
ATOM 824 N N . GLY A 1 107 ? -14.757 -0.147 14.486 1.00 91.06 107 GLY A N 1
ATOM 825 C CA . GLY A 1 107 ? -15.834 -1.097 14.202 1.00 91.06 107 GLY A CA 1
ATOM 826 C C . GLY A 1 107 ? -16.514 -0.856 12.852 1.00 91.06 107 GLY A C 1
ATOM 827 O O . GLY A 1 107 ? -17.681 -1.199 12.691 1.00 91.06 107 GLY A O 1
ATOM 828 N N . MET A 1 108 ? -15.798 -0.240 11.908 1.00 91.69 108 MET A N 1
ATOM 829 C CA . MET A 1 108 ? -16.275 0.112 10.565 1.00 91.69 108 MET A CA 1
ATOM 830 C C . MET A 1 108 ? -15.808 -0.849 9.474 1.00 91.69 108 MET A C 1
ATOM 832 O O . MET A 1 108 ? -16.255 -0.725 8.339 1.00 91.69 108 MET A O 1
ATOM 836 N N . PHE A 1 109 ? -14.915 -1.784 9.795 1.00 89.81 109 PHE A N 1
ATOM 837 C CA . PHE A 1 109 ? -14.417 -2.774 8.843 1.00 89.81 109 PHE A CA 1
ATOM 838 C C . PHE A 1 109 ? -15.539 -3.750 8.456 1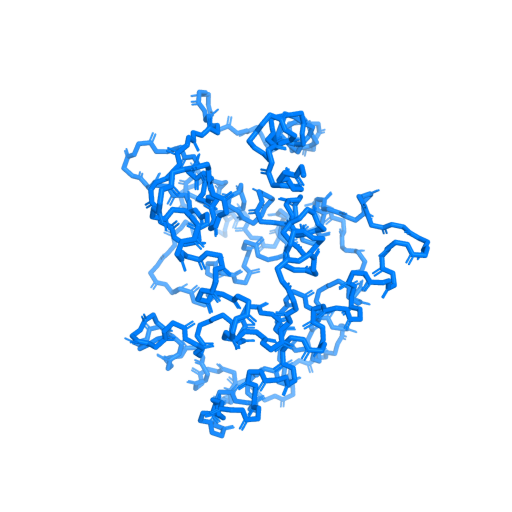.00 89.81 109 PHE A C 1
ATOM 840 O O . PHE A 1 109 ? -15.983 -4.543 9.288 1.00 89.81 109 PHE A O 1
ATOM 847 N N . GLY A 1 110 ? -16.009 -3.663 7.213 1.00 88.31 110 GLY A N 1
ATOM 848 C CA . GLY A 1 110 ? -17.084 -4.482 6.659 1.00 88.31 110 GLY A CA 1
ATOM 849 C C . GLY A 1 110 ? -16.599 -5.676 5.833 1.00 88.31 110 GLY A C 1
ATOM 850 O O . GLY A 1 110 ? -15.407 -5.967 5.754 1.00 88.31 110 GLY A O 1
ATOM 851 N N . ASP A 1 111 ? -17.556 -6.355 5.195 1.00 88.50 111 ASP A N 1
ATOM 852 C CA . ASP A 1 111 ? -17.307 -7.528 4.341 1.00 88.50 111 ASP A CA 1
ATOM 853 C C . ASP A 1 111 ? -17.118 -7.167 2.852 1.00 88.50 111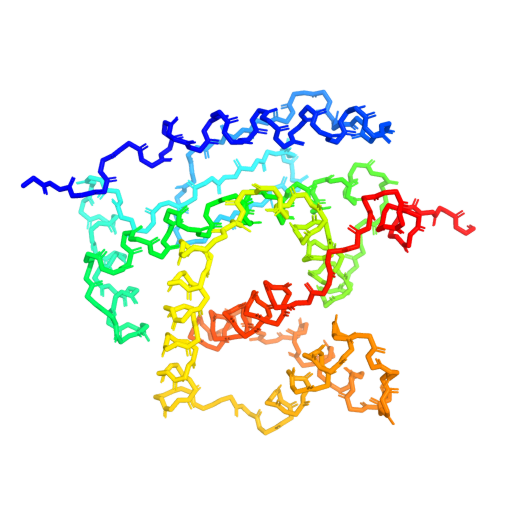 ASP A C 1
ATOM 855 O O . ASP A 1 111 ? -16.757 -8.020 2.041 1.00 88.50 111 ASP A O 1
ATOM 859 N N . ASP A 1 112 ? -17.366 -5.909 2.469 1.00 86.81 112 ASP A N 1
ATOM 860 C CA . ASP A 1 112 ? -17.145 -5.424 1.103 1.00 86.81 112 ASP A CA 1
ATOM 861 C C . ASP A 1 112 ? -15.687 -4.972 0.939 1.00 86.81 112 ASP A C 1
ATOM 863 O O . ASP A 1 112 ? -15.316 -3.851 1.295 1.00 86.81 112 ASP A O 1
ATOM 867 N N . LEU A 1 113 ? -14.858 -5.858 0.381 1.00 85.69 113 LEU A N 1
ATOM 868 C CA . LEU A 1 113 ? -13.423 -5.624 0.200 1.00 85.69 113 LEU A CA 1
ATOM 869 C C . LEU A 1 113 ? -13.123 -4.370 -0.617 1.00 85.69 113 LEU A C 1
ATOM 871 O O . LEU A 1 113 ? -12.160 -3.666 -0.335 1.00 85.69 113 LEU A O 1
ATOM 875 N N . PHE A 1 114 ? -13.947 -4.052 -1.612 1.00 85.19 114 PHE A N 1
ATOM 876 C CA . PHE A 1 114 ? -13.730 -2.857 -2.415 1.00 85.19 114 PHE A CA 1
ATOM 877 C C . PHE A 1 114 ? -13.952 -1.580 -1.596 1.00 85.19 114 PHE A C 1
ATOM 879 O O . PHE A 1 114 ? -13.187 -0.625 -1.738 1.00 85.19 114 PHE A O 1
ATOM 886 N N . VAL A 1 115 ? -14.981 -1.551 -0.742 1.00 87.19 115 VAL A N 1
ATOM 887 C CA . VAL A 1 115 ? -15.218 -0.421 0.171 1.00 87.19 115 VAL A CA 1
ATOM 888 C C . VAL A 1 115 ? -14.049 -0.264 1.140 1.00 87.19 115 VAL A C 1
ATOM 890 O O . VAL A 1 115 ? -13.562 0.853 1.326 1.00 87.19 115 VAL A O 1
ATOM 893 N N . GLU A 1 116 ? -13.566 -1.369 1.709 1.00 91.81 116 GLU A N 1
ATOM 894 C CA . GLU A 1 116 ? -12.437 -1.359 2.645 1.00 91.81 116 GLU A CA 1
ATOM 895 C C . GLU A 1 116 ? -11.149 -0.849 1.996 1.00 91.81 116 GLU A C 1
ATOM 897 O O . GLU A 1 116 ? -10.491 0.048 2.525 1.00 91.81 116 GLU A O 1
ATOM 902 N N . GLU A 1 117 ? -10.817 -1.361 0.818 1.00 90.25 117 GLU A N 1
ATOM 903 C CA . GLU A 1 117 ? -9.623 -0.972 0.071 1.00 90.25 117 GLU A CA 1
ATOM 904 C C . GLU A 1 117 ? -9.692 0.476 -0.420 1.00 90.25 117 GLU A C 1
ATOM 906 O O . GLU A 1 117 ? -8.706 1.216 -0.375 1.00 90.25 117 GLU A O 1
ATOM 911 N N . ARG A 1 118 ? -10.869 0.931 -0.864 1.00 90.00 118 ARG A N 1
ATOM 912 C CA . ARG A 1 118 ? -11.079 2.334 -1.232 1.00 90.00 118 ARG A CA 1
ATOM 913 C C . ARG A 1 118 ? -10.843 3.249 -0.035 1.00 90.00 118 ARG A C 1
ATOM 915 O O . ARG A 1 118 ? -10.176 4.273 -0.174 1.00 90.00 118 ARG A O 1
ATOM 922 N N . ALA A 1 119 ? -11.382 2.896 1.127 1.00 92.81 119 ALA A N 1
ATOM 923 C CA . ALA A 1 119 ? -11.191 3.690 2.329 1.00 92.81 119 ALA A CA 1
ATOM 924 C C . ALA A 1 119 ? -9.714 3.714 2.760 1.00 92.81 119 ALA A C 1
ATOM 926 O O . ALA A 1 119 ? -9.188 4.788 3.056 1.00 92.81 119 ALA A O 1
ATOM 927 N N . ALA A 1 120 ? -9.019 2.573 2.719 1.00 95.50 120 ALA A N 1
ATOM 928 C CA . ALA A 1 120 ? -7.584 2.492 2.988 1.00 95.50 120 ALA A CA 1
ATOM 929 C C . ALA A 1 120 ? -6.753 3.360 2.024 1.00 95.50 120 ALA A C 1
ATOM 931 O O . ALA A 1 120 ? -5.866 4.098 2.457 1.00 95.50 120 ALA A O 1
ATOM 932 N N . ASN A 1 121 ? -7.087 3.367 0.732 1.00 93.69 121 ASN A N 1
ATOM 933 C CA . ASN A 1 121 ? -6.424 4.219 -0.255 1.00 93.69 121 ASN A CA 1
ATOM 934 C C . ASN A 1 121 ? -6.714 5.717 -0.071 1.00 93.69 121 ASN A C 1
ATOM 936 O O . ASN A 1 121 ? -5.811 6.539 -0.245 1.00 93.69 121 ASN A O 1
ATOM 940 N N . ASP A 1 122 ? -7.935 6.090 0.321 1.00 93.81 122 ASP A N 1
ATOM 941 C CA . ASP A 1 122 ? -8.260 7.478 0.665 1.00 93.81 122 ASP A CA 1
ATOM 942 C C . ASP A 1 122 ? -7.425 7.960 1.869 1.00 93.81 122 ASP A C 1
ATOM 944 O O . ASP A 1 122 ? -6.880 9.068 1.832 1.00 93.81 122 ASP A O 1
ATOM 948 N N . PHE A 1 123 ? -7.264 7.124 2.904 1.00 96.19 123 PHE A N 1
ATOM 949 C CA . PHE A 1 123 ? -6.371 7.415 4.034 1.00 96.19 123 PHE A CA 1
ATOM 950 C C . PHE A 1 123 ? -4.911 7.527 3.597 1.00 96.19 123 PHE A C 1
ATOM 952 O O . PHE A 1 123 ? -4.247 8.507 3.945 1.00 96.19 123 PHE A O 1
ATOM 959 N N . ALA A 1 124 ? -4.423 6.583 2.789 1.00 96.44 124 ALA A N 1
ATOM 960 C CA . ALA A 1 124 ? -3.064 6.617 2.262 1.00 96.44 124 ALA A CA 1
ATOM 961 C C . ALA A 1 124 ? -2.785 7.915 1.493 1.00 96.44 124 ALA A C 1
ATOM 963 O O . ALA A 1 124 ? -1.765 8.568 1.721 1.00 96.44 124 ALA A O 1
ATOM 964 N N . SER A 1 125 ? -3.725 8.351 0.651 1.00 94.06 125 SER A N 1
ATOM 965 C CA . SER A 1 125 ? -3.628 9.612 -0.089 1.00 94.06 125 SER A CA 1
ATOM 966 C C . SER A 1 125 ? -3.558 10.835 0.817 1.00 94.06 125 SER A C 1
ATOM 968 O O . SER A 1 125 ? -2.717 11.715 0.612 1.00 94.06 125 SER A O 1
ATOM 970 N N . ALA A 1 126 ? -4.426 10.894 1.828 1.00 94.81 126 ALA A N 1
ATOM 971 C CA . ALA A 1 126 ? -4.481 12.023 2.745 1.00 94.81 126 ALA A CA 1
ATOM 972 C C . ALA A 1 126 ? -3.213 12.139 3.598 1.00 94.81 126 ALA A C 1
ATOM 974 O O . ALA A 1 126 ? -2.717 13.253 3.779 1.00 94.81 126 ALA A O 1
ATOM 975 N N . LEU A 1 127 ? -2.674 11.015 4.074 1.00 95.94 127 LEU A N 1
ATOM 976 C CA . LEU A 1 127 ? -1.498 10.975 4.945 1.00 95.94 127 LEU A CA 1
ATOM 977 C C . LEU A 1 127 ? -0.192 11.194 4.179 1.00 95.94 127 LEU A C 1
ATOM 979 O O . LEU A 1 127 ? 0.695 11.913 4.621 1.00 95.94 127 LEU A O 1
ATOM 983 N N . THR A 1 128 ? -0.059 10.623 2.984 1.00 94.81 128 THR A N 1
ATOM 984 C CA . THR A 1 128 ? 1.257 10.592 2.326 1.00 94.81 128 THR A CA 1
ATOM 985 C C . THR A 1 128 ? 1.581 11.800 1.464 1.00 94.81 128 THR A C 1
ATOM 987 O O . THR A 1 128 ? 2.681 11.897 0.923 1.00 94.81 128 THR A O 1
ATOM 990 N N . GLY A 1 129 ? 0.666 12.764 1.354 1.00 86.50 129 GLY A N 1
ATOM 991 C CA . GLY A 1 129 ? 0.855 13.935 0.501 1.00 86.50 129 GLY A CA 1
ATOM 992 C C . GLY A 1 129 ? 2.141 14.725 0.782 1.00 86.50 129 GLY A C 1
ATOM 993 O O . GLY A 1 129 ? 2.726 15.252 -0.159 1.00 86.50 129 GLY A O 1
ATOM 994 N N . ALA A 1 130 ? 2.605 14.774 2.037 1.00 86.50 130 ALA A N 1
ATOM 995 C CA . ALA A 1 130 ? 3.847 15.458 2.419 1.00 86.50 130 ALA A CA 1
ATOM 996 C C . ALA A 1 130 ? 5.131 14.687 2.046 1.00 86.50 130 ALA A C 1
ATOM 998 O O . ALA A 1 130 ? 6.191 15.290 1.915 1.00 86.50 130 ALA A O 1
ATOM 999 N N . PHE A 1 131 ? 5.048 13.369 1.832 1.00 89.00 131 PHE A N 1
ATOM 1000 C CA . PHE A 1 131 ? 6.200 12.532 1.470 1.00 89.00 131 PHE A CA 1
ATOM 1001 C C . PHE A 1 131 ? 6.567 12.642 -0.012 1.00 89.00 131 PHE A C 1
ATOM 1003 O O . PHE A 1 131 ? 7.649 12.228 -0.425 1.00 89.00 131 PHE A O 1
ATOM 1010 N N . TYR A 1 132 ? 5.664 13.177 -0.835 1.00 88.56 132 TYR A N 1
ATOM 1011 C CA . TYR A 1 132 ? 5.797 13.162 -2.282 1.00 88.56 132 TYR A CA 1
ATOM 1012 C C . TYR A 1 132 ? 5.839 14.579 -2.850 1.00 88.56 132 TYR A C 1
ATOM 1014 O O . TYR A 1 132 ? 4.813 15.150 -3.217 1.00 88.56 132 TYR A O 1
ATOM 1022 N N . GLU A 1 133 ? 7.042 15.120 -3.045 1.00 85.62 133 GLU A N 1
ATOM 1023 C CA . GLU A 1 133 ? 7.219 16.445 -3.645 1.00 85.62 133 GLU A CA 1
ATOM 1024 C C . GLU A 1 133 ? 8.180 16.455 -4.845 1.00 85.62 133 GLU A C 1
ATOM 1026 O O . GLU A 1 133 ? 8.992 15.555 -5.078 1.00 85.62 133 GLU A O 1
ATOM 1031 N N . GLY A 1 134 ? 8.054 17.502 -5.664 1.00 90.44 134 GLY A N 1
ATOM 1032 C CA . GLY A 1 134 ? 9.048 17.861 -6.671 1.00 90.44 134 GLY A CA 1
ATOM 1033 C C . GLY A 1 134 ? 9.36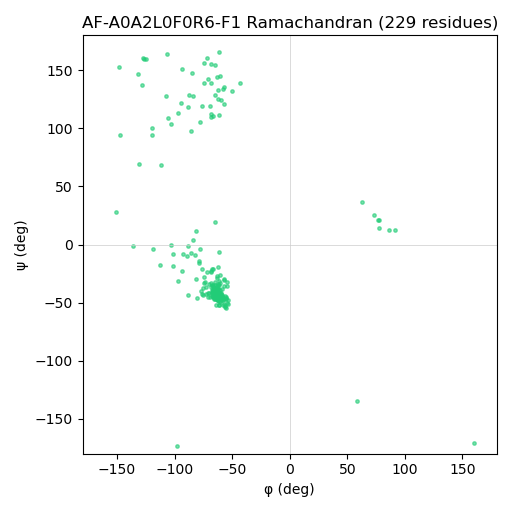8 16.781 -7.712 1.00 90.44 134 GLY A C 1
ATOM 1034 O O . GLY A 1 134 ? 8.486 16.208 -8.358 1.00 90.44 134 GLY A O 1
ATOM 1035 N N . ALA A 1 135 ? 10.666 16.601 -7.967 1.00 90.94 135 ALA A N 1
ATOM 1036 C CA . ALA A 1 135 ? 11.176 15.698 -8.997 1.00 90.94 135 ALA A CA 1
ATOM 1037 C C . ALA A 1 135 ? 11.063 14.221 -8.601 1.00 90.94 135 ALA A C 1
ATOM 1039 O O . ALA A 1 135 ? 10.806 13.387 -9.468 1.00 90.94 135 ALA A O 1
ATOM 1040 N N . GLU A 1 136 ? 11.203 13.915 -7.313 1.00 89.88 136 GLU A N 1
ATOM 1041 C CA . GLU A 1 136 ? 11.118 12.552 -6.793 1.00 89.88 136 GLU A CA 1
ATOM 1042 C C . GLU A 1 136 ? 9.713 11.981 -6.971 1.00 89.88 136 GLU A C 1
ATOM 1044 O O . GLU A 1 136 ? 9.568 10.909 -7.558 1.00 89.88 136 GLU A O 1
ATOM 1049 N N . ARG A 1 137 ? 8.667 12.751 -6.625 1.00 91.88 137 ARG A N 1
ATOM 1050 C CA . ARG A 1 137 ? 7.276 12.355 -6.905 1.00 91.88 137 ARG A CA 1
ATOM 1051 C C . ARG A 1 137 ? 7.053 12.052 -8.382 1.00 91.88 137 ARG A C 1
ATOM 1053 O O . ARG A 1 137 ? 6.458 11.032 -8.710 1.00 91.88 137 ARG A O 1
ATOM 1060 N N . ARG A 1 138 ? 7.531 12.912 -9.290 1.00 93.62 138 ARG A N 1
ATOM 1061 C CA . ARG A 1 138 ? 7.370 12.687 -10.739 1.00 93.62 138 ARG A CA 1
ATOM 1062 C C . ARG A 1 138 ? 8.064 11.406 -11.199 1.00 93.62 138 ARG A C 1
ATOM 1064 O O . ARG A 1 138 ? 7.490 10.670 -11.995 1.00 93.62 138 ARG A O 1
ATOM 1071 N N . ALA A 1 139 ? 9.272 11.143 -10.704 1.00 94.81 139 ALA A N 1
ATOM 1072 C CA . ALA A 1 139 ? 10.023 9.939 -11.044 1.00 94.81 139 ALA A CA 1
ATOM 1073 C C . ALA A 1 139 ? 9.349 8.668 -10.502 1.00 94.81 139 ALA A C 1
ATOM 1075 O O . ALA A 1 139 ? 9.206 7.698 -11.245 1.00 94.81 139 ALA A O 1
ATOM 1076 N N . GLY A 1 140 ? 8.891 8.689 -9.247 1.00 94.25 140 GLY A N 1
ATOM 1077 C CA . GLY A 1 140 ? 8.174 7.573 -8.633 1.00 94.25 140 GLY A CA 1
ATOM 1078 C C . GLY A 1 140 ? 6.849 7.273 -9.333 1.00 94.25 140 GLY A C 1
ATOM 1079 O O . GLY A 1 140 ? 6.598 6.133 -9.711 1.00 94.25 140 GLY A O 1
ATOM 1080 N N . VAL A 1 141 ? 6.050 8.303 -9.623 1.00 93.81 141 VAL A N 1
ATOM 1081 C CA . VAL A 1 141 ? 4.794 8.168 -10.379 1.00 93.81 141 VAL A CA 1
ATOM 1082 C C . VAL A 1 141 ? 5.037 7.588 -11.778 1.00 93.81 141 VAL A C 1
ATOM 1084 O O . VAL A 1 141 ? 4.354 6.648 -12.178 1.00 93.81 141 VAL A O 1
ATOM 1087 N N . ALA A 1 142 ? 6.052 8.074 -12.500 1.00 95.56 142 ALA A N 1
ATOM 1088 C CA . ALA A 1 142 ? 6.404 7.533 -13.814 1.00 95.56 142 ALA A CA 1
ATOM 1089 C C . ALA A 1 142 ? 6.843 6.057 -13.747 1.00 95.56 142 ALA A C 1
ATOM 1091 O O . ALA A 1 142 ? 6.569 5.283 -14.666 1.00 95.56 142 ALA A O 1
ATOM 1092 N N . LEU A 1 143 ? 7.517 5.654 -12.666 1.00 96.75 143 LEU A N 1
ATOM 1093 C CA . LEU A 1 143 ? 7.918 4.267 -12.443 1.00 96.75 143 LEU A CA 1
ATOM 1094 C C . LEU A 1 143 ? 6.709 3.360 -12.168 1.00 96.75 143 LEU A C 1
ATOM 1096 O O . LEU A 1 143 ? 6.606 2.306 -12.796 1.00 96.75 143 LEU A O 1
ATOM 1100 N N . VAL A 1 144 ? 5.776 3.794 -11.310 1.00 95.44 144 VAL A N 1
ATOM 1101 C CA . VAL A 1 144 ? 4.502 3.093 -11.045 1.00 95.44 144 VAL A CA 1
ATOM 1102 C C . VAL A 1 144 ? 3.718 2.901 -12.344 1.00 95.44 144 VAL A C 1
ATOM 1104 O O . VAL A 1 144 ? 3.273 1.799 -12.648 1.00 95.44 144 VAL A O 1
ATOM 1107 N N . GLU A 1 145 ? 3.591 3.951 -13.154 1.00 92.94 145 GLU A N 1
ATOM 1108 C CA . GLU A 1 145 ? 2.841 3.903 -14.415 1.00 92.94 145 GLU A CA 1
ATOM 1109 C C . GLU A 1 145 ? 3.455 2.961 -15.437 1.00 92.94 145 GLU A C 1
ATOM 1111 O O . GLU A 1 145 ? 2.739 2.236 -16.126 1.00 92.94 145 GLU A O 1
ATOM 1116 N N . ARG A 1 146 ? 4.785 2.945 -15.534 1.00 96.00 146 ARG A N 1
ATOM 1117 C CA . ARG A 1 146 ? 5.477 2.032 -16.438 1.00 96.00 146 ARG A CA 1
ATOM 1118 C C . ARG A 1 146 ? 5.299 0.577 -16.008 1.00 96.00 146 ARG A C 1
ATOM 1120 O O . ARG A 1 146 ? 5.070 -0.269 -16.870 1.00 96.00 146 ARG A O 1
ATOM 1127 N N . ALA A 1 147 ? 5.369 0.303 -14.705 1.00 95.31 147 ALA A N 1
ATOM 1128 C CA . ALA A 1 147 ? 5.111 -1.021 -14.150 1.00 95.31 147 ALA A CA 1
ATOM 1129 C C . ALA A 1 147 ? 3.650 -1.455 -14.384 1.00 95.31 147 ALA A C 1
ATOM 1131 O O . ALA A 1 147 ? 3.404 -2.558 -14.869 1.00 95.31 147 ALA A O 1
ATOM 1132 N N . ALA A 1 148 ? 2.681 -0.562 -14.150 1.00 91.69 148 ALA A N 1
ATOM 1133 C CA . ALA A 1 148 ? 1.266 -0.806 -14.433 1.00 91.69 148 ALA A CA 1
ATOM 1134 C C . ALA A 1 148 ? 1.013 -1.093 -15.923 1.00 91.69 148 ALA A C 1
ATOM 1136 O O . ALA A 1 148 ? 0.332 -2.057 -16.264 1.00 91.69 148 ALA A O 1
ATOM 1137 N N . ALA A 1 149 ? 1.597 -0.294 -16.822 1.00 91.62 149 ALA A N 1
ATOM 1138 C CA . ALA A 1 149 ? 1.460 -0.480 -18.265 1.00 91.62 149 ALA A CA 1
ATOM 1139 C C . ALA A 1 149 ? 2.101 -1.790 -18.752 1.00 91.62 149 ALA A C 1
ATOM 1141 O O . ALA A 1 149 ? 1.598 -2.412 -19.688 1.00 91.62 149 ALA A O 1
ATOM 1142 N N . HIS A 1 150 ? 3.209 -2.217 -18.136 1.00 94.56 150 HIS A N 1
ATOM 1143 C CA . HIS A 1 150 ? 3.799 -3.526 -18.404 1.00 94.56 150 HIS A CA 1
ATOM 1144 C C . HIS A 1 150 ? 2.846 -4.649 -17.980 1.00 94.56 150 HIS A C 1
ATOM 1146 O O . HIS A 1 150 ? 2.499 -5.483 -18.813 1.00 94.56 150 HIS A O 1
ATOM 1152 N N . LEU A 1 151 ? 2.352 -4.615 -16.739 1.00 91.69 151 LEU A N 1
ATOM 1153 C CA . LEU A 1 151 ? 1.400 -5.603 -16.227 1.00 91.69 151 LEU A CA 1
ATOM 1154 C C . LEU A 1 151 ? 0.148 -5.708 -17.095 1.00 91.69 151 LEU A C 1
ATOM 1156 O O . LEU A 1 151 ? -0.240 -6.805 -17.459 1.00 91.69 151 LEU A O 1
ATOM 1160 N N . GLN A 1 152 ? -0.449 -4.586 -17.495 1.00 88.50 152 GLN A N 1
ATOM 1161 C CA . GLN A 1 152 ? -1.639 -4.595 -18.353 1.00 88.50 152 GLN A CA 1
ATOM 1162 C C . GLN A 1 152 ? -1.390 -5.206 -19.737 1.00 88.50 152 GLN A C 1
ATOM 1164 O O . GLN A 1 152 ? -2.326 -5.706 -20.358 1.00 88.50 152 GLN A O 1
ATOM 1169 N N . ARG A 1 153 ? -0.153 -5.148 -20.245 1.00 92.75 153 ARG A N 1
ATOM 1170 C CA . ARG A 1 153 ? 0.203 -5.739 -21.538 1.00 92.75 153 ARG A CA 1
ATOM 1171 C C . ARG A 1 153 ? 0.443 -7.243 -21.428 1.00 92.75 153 ARG A C 1
ATOM 1173 O O . ARG A 1 153 ? -0.056 -7.979 -22.271 1.00 92.75 153 ARG A O 1
ATOM 1180 N N . GLU A 1 154 ? 1.202 -7.680 -20.426 1.00 94.12 154 GLU A N 1
ATOM 1181 C CA . GLU A 1 154 ? 1.565 -9.096 -20.258 1.00 94.12 154 GLU A CA 1
ATOM 1182 C C . GLU A 1 154 ? 0.450 -9.910 -19.574 1.00 94.12 154 GLU A C 1
ATOM 1184 O O . GLU A 1 154 ? 0.274 -11.096 -19.844 1.00 94.12 154 GLU A O 1
ATOM 1189 N N . HIS A 1 155 ? -0.338 -9.251 -18.723 1.00 89.88 155 HIS A N 1
ATOM 1190 C CA . HIS A 1 155 ? -1.429 -9.810 -17.926 1.00 89.88 155 HIS A CA 1
ATOM 1191 C C . HIS A 1 155 ? -2.683 -8.932 -18.080 1.00 89.88 155 HIS A C 1
ATOM 1193 O O . HIS A 1 155 ? -3.072 -8.215 -17.151 1.00 89.88 155 HIS A O 1
ATOM 1199 N N . PRO A 1 156 ? -3.308 -8.920 -19.273 1.00 86.94 156 PRO A N 1
ATOM 1200 C CA . PRO A 1 156 ? -4.448 -8.057 -19.535 1.00 86.94 156 PRO A CA 1
ATOM 1201 C C . PRO A 1 156 ? -5.590 -8.368 -18.572 1.00 86.94 156 PRO A C 1
ATOM 1203 O O . PRO A 1 156 ? -6.081 -9.496 -18.495 1.00 86.94 156 PRO A O 1
ATOM 1206 N N . LEU A 1 157 ? -6.035 -7.334 -17.858 1.00 78.88 157 LEU A N 1
ATOM 1207 C CA . LEU A 1 157 ? -7.196 -7.443 -16.991 1.00 78.88 157 LEU A CA 1
ATOM 1208 C C . LEU A 1 157 ? -8.446 -7.753 -17.833 1.00 78.88 157 LEU A C 1
ATOM 1210 O O . LEU A 1 157 ? -8.601 -7.214 -18.936 1.00 78.88 157 LEU A O 1
ATOM 1214 N N . PRO A 1 158 ? -9.381 -8.563 -17.308 1.00 78.88 158 PRO A N 1
ATOM 1215 C CA . PRO A 1 158 ? -10.739 -8.648 -17.827 1.00 78.88 158 PRO A CA 1
ATOM 1216 C C . PRO A 1 158 ? -11.315 -7.260 -18.152 1.00 78.88 158 PRO A C 1
ATOM 1218 O O . PRO A 1 158 ? -11.111 -6.294 -17.415 1.00 78.88 158 PRO A O 1
ATOM 1221 N N . ARG A 1 159 ? -12.026 -7.140 -19.280 1.00 77.50 159 ARG A N 1
ATOM 1222 C CA . ARG A 1 159 ? -12.505 -5.849 -19.818 1.00 77.50 159 ARG A CA 1
ATOM 1223 C C . ARG A 1 159 ? -13.335 -5.040 -18.814 1.00 77.50 159 ARG A C 1
ATOM 1225 O O . ARG A 1 159 ? -13.278 -3.813 -18.801 1.00 77.50 159 ARG A O 1
ATOM 1232 N N . ASP A 1 160 ? -14.121 -5.728 -18.002 1.00 70.94 160 ASP A N 1
ATOM 1233 C CA . ASP A 1 160 ? -14.915 -5.164 -16.913 1.00 70.94 160 ASP A CA 1
ATOM 1234 C C . ASP A 1 160 ? -14.040 -4.603 -15.784 1.00 70.94 160 ASP A C 1
ATOM 1236 O O . ASP A 1 160 ? -14.317 -3.507 -15.298 1.00 70.94 160 ASP A O 1
ATOM 1240 N N . LEU A 1 161 ? -12.940 -5.279 -15.435 1.00 71.56 161 LEU A N 1
ATOM 1241 C CA . LEU A 1 161 ? -11.962 -4.763 -14.475 1.00 71.56 161 LEU A CA 1
ATOM 1242 C C . LEU A 1 161 ? -11.232 -3.524 -15.009 1.00 71.56 161 LEU A C 1
ATOM 1244 O O . LEU A 1 161 ? -11.141 -2.519 -14.307 1.00 71.56 161 LEU A O 1
ATOM 1248 N N . ALA A 1 162 ? -10.790 -3.551 -16.269 1.00 74.06 162 ALA A N 1
ATOM 1249 C CA . ALA A 1 162 ? -10.162 -2.394 -16.912 1.00 74.06 162 ALA A CA 1
ATOM 1250 C C . ALA A 1 162 ? -11.094 -1.166 -16.932 1.00 74.06 162 ALA A C 1
ATOM 1252 O O . ALA A 1 162 ? -10.685 -0.063 -16.577 1.00 74.06 162 ALA A O 1
ATOM 1253 N N . SER A 1 163 ? -12.373 -1.374 -17.262 1.00 74.62 163 SER A N 1
ATOM 1254 C CA . SER A 1 163 ? -13.373 -0.297 -17.290 1.00 74.62 163 SER A CA 1
ATOM 1255 C C . SER A 1 163 ? -13.639 0.282 -15.893 1.00 74.62 163 SER A C 1
ATOM 1257 O O . SER A 1 163 ? -13.804 1.491 -15.744 1.00 74.62 163 SER A O 1
ATOM 1259 N N . GLY A 1 164 ? -13.656 -0.561 -14.855 1.00 70.69 164 GLY A N 1
ATOM 1260 C CA . GLY A 1 164 ? -13.802 -0.107 -13.471 1.00 70.69 164 GLY A CA 1
ATOM 1261 C C . GLY A 1 164 ? -12.610 0.714 -12.977 1.00 70.69 164 GLY A C 1
ATOM 1262 O O . GLY A 1 164 ? -12.805 1.714 -12.290 1.00 70.69 164 GLY A O 1
ATOM 1263 N N . LEU A 1 165 ? -11.387 0.368 -13.389 1.00 70.75 165 LEU A N 1
ATOM 1264 C CA . LEU A 1 165 ? -10.193 1.158 -13.074 1.00 70.75 165 LEU A CA 1
ATOM 1265 C C . LEU A 1 165 ? -10.217 2.550 -13.711 1.00 70.75 165 LEU A C 1
ATOM 1267 O O . LEU A 1 165 ? -9.841 3.521 -13.055 1.00 70.75 165 LEU A O 1
ATOM 1271 N N . ASP A 1 166 ? -10.700 2.671 -14.948 1.00 76.00 166 ASP A N 1
ATOM 1272 C CA . ASP A 1 166 ? -10.861 3.972 -15.605 1.00 76.00 166 ASP A CA 1
ATOM 1273 C C . ASP A 1 166 ? -11.883 4.853 -14.874 1.00 76.00 166 ASP A C 1
ATOM 1275 O O . ASP A 1 166 ? -11.657 6.056 -14.688 1.00 76.00 166 ASP A O 1
ATOM 1279 N N . LEU A 1 167 ? -12.990 4.251 -14.423 1.00 73.69 167 LEU A N 1
ATOM 1280 C CA . LEU A 1 167 ? -14.014 4.932 -13.630 1.00 73.69 167 LEU A CA 1
ATOM 1281 C C . LEU A 1 167 ? -13.466 5.386 -12.278 1.00 73.69 167 LEU A C 1
ATOM 1283 O O . LEU A 1 167 ? -13.676 6.536 -11.900 1.00 73.69 167 LEU A O 1
ATOM 1287 N N . LEU A 1 168 ? -12.710 4.528 -11.595 1.00 71.12 168 LEU A N 1
ATOM 1288 C CA . LEU A 1 168 ? -12.060 4.852 -10.327 1.00 71.12 168 LEU A CA 1
ATOM 1289 C C . LEU A 1 168 ? -11.057 5.982 -10.492 1.00 71.12 168 LEU A C 1
ATOM 1291 O O . LEU A 1 168 ? -11.130 6.979 -9.785 1.00 71.12 168 LEU A O 1
ATOM 1295 N N . ALA A 1 169 ? -10.190 5.896 -11.498 1.00 74.25 169 ALA A N 1
ATOM 1296 C CA . ALA A 1 169 ? -9.241 6.957 -11.788 1.00 74.25 169 ALA A CA 1
ATOM 1297 C C . ALA A 1 169 ? -9.943 8.285 -12.122 1.00 74.25 169 ALA A C 1
ATOM 1299 O O . ALA A 1 169 ? -9.412 9.354 -11.822 1.00 74.25 169 ALA A O 1
ATOM 1300 N N . ALA A 1 170 ? -11.121 8.249 -12.753 1.00 75.56 170 ALA A N 1
ATOM 1301 C CA . ALA A 1 170 ? -11.931 9.441 -12.991 1.00 75.56 170 ALA A CA 1
ATOM 1302 C C . ALA A 1 170 ? -12.556 9.992 -11.700 1.00 75.56 170 ALA A C 1
ATOM 1304 O O . ALA A 1 170 ? -12.534 11.208 -11.501 1.00 75.56 170 ALA A O 1
ATOM 1305 N N . GLU A 1 171 ? -13.057 9.121 -10.824 1.00 77.06 171 GLU A N 1
ATOM 1306 C CA . GLU A 1 171 ? -13.642 9.489 -9.533 1.00 77.06 171 GLU A CA 1
ATOM 1307 C C . GLU A 1 171 ? -12.604 10.121 -8.600 1.00 77.06 171 GLU A C 1
ATOM 1309 O O . GLU A 1 171 ? -12.824 11.216 -8.084 1.00 77.06 171 GLU A O 1
ATOM 1314 N N . THR A 1 172 ? -11.419 9.514 -8.469 1.00 74.81 172 THR A N 1
ATOM 1315 C CA . THR A 1 172 ? -10.323 10.049 -7.645 1.00 74.81 172 THR A CA 1
ATOM 1316 C C . THR A 1 172 ? -9.860 11.432 -8.125 1.00 74.81 172 THR A C 1
ATOM 1318 O O . THR A 1 172 ? -9.385 12.244 -7.337 1.00 74.81 172 THR A O 1
ATOM 1321 N N . ARG A 1 173 ? -10.047 11.760 -9.412 1.00 73.50 173 ARG A N 1
ATOM 1322 C CA . ARG A 1 173 ? -9.766 13.094 -9.977 1.00 73.50 173 ARG A CA 1
ATOM 1323 C C . ARG A 1 173 ? -10.885 14.121 -9.739 1.00 73.50 173 ARG A C 1
ATOM 1325 O O . ARG A 1 173 ? -10.859 15.189 -10.349 1.00 73.50 173 ARG A O 1
ATOM 1332 N N . GLY A 1 174 ? -11.862 13.817 -8.884 1.00 69.12 174 GLY A N 1
ATOM 1333 C CA . GLY A 1 174 ? -13.011 14.683 -8.608 1.00 69.12 174 GLY A CA 1
ATOM 1334 C C . GLY A 1 174 ? -14.088 14.645 -9.696 1.00 69.12 174 GLY A C 1
ATOM 1335 O O . GLY A 1 174 ? -14.959 15.513 -9.738 1.00 69.12 174 GLY A O 1
ATOM 1336 N N . GLY A 1 175 ? -14.037 13.664 -10.603 1.00 68.88 175 GLY A N 1
ATOM 1337 C CA . GLY A 1 175 ? -15.127 13.407 -11.536 1.00 68.88 175 GLY A CA 1
ATOM 1338 C C . GLY A 1 175 ? -16.302 12.743 -10.820 1.00 68.88 175 GLY A C 1
ATOM 1339 O O . GLY A 1 175 ? -16.109 11.839 -10.016 1.00 68.88 175 GLY A O 1
ATOM 1340 N N . ALA A 1 176 ? -17.537 13.148 -11.127 1.00 58.00 176 ALA A N 1
ATOM 1341 C CA . ALA A 1 176 ? -18.700 12.384 -10.682 1.00 58.00 176 ALA A CA 1
ATOM 1342 C C . ALA A 1 176 ? -18.649 10.973 -11.306 1.00 58.00 176 ALA A C 1
ATOM 1344 O O . ALA A 1 176 ? -18.420 10.879 -12.521 1.00 58.00 176 ALA A O 1
ATOM 1345 N N . PRO A 1 177 ? -18.869 9.890 -10.537 1.00 57.34 177 PRO A N 1
ATOM 1346 C CA . PRO A 1 177 ? -18.942 8.549 -11.098 1.00 57.34 177 PRO A CA 1
ATOM 1347 C C . PRO A 1 177 ? -20.113 8.503 -12.086 1.00 57.34 177 PRO A C 1
ATOM 1349 O O . PRO A 1 177 ? -21.275 8.651 -11.714 1.00 57.34 177 PRO A O 1
ATOM 1352 N N . ARG A 1 178 ? -19.798 8.377 -13.380 1.00 57.31 178 ARG A N 1
ATOM 1353 C CA . ARG A 1 178 ? -20.794 8.479 -14.462 1.00 57.31 178 ARG A CA 1
ATOM 1354 C C . ARG A 1 178 ? -21.620 7.206 -14.649 1.00 57.31 178 ARG A C 1
ATOM 1356 O O . ARG A 1 178 ? -22.641 7.262 -15.325 1.00 57.31 178 ARG A O 1
ATOM 1363 N N . ASP A 1 179 ? -21.193 6.089 -14.060 1.00 69.00 179 ASP A N 1
ATOM 1364 C CA . ASP A 1 179 ? -21.843 4.787 -14.206 1.00 69.00 179 ASP A CA 1
ATOM 1365 C C . ASP A 1 179 ? -21.707 3.946 -12.922 1.00 69.00 179 ASP A C 1
ATOM 1367 O O . ASP A 1 179 ? -20.713 3.251 -12.695 1.00 69.00 179 ASP A O 1
ATOM 1371 N N . SER A 1 180 ? -22.722 4.021 -12.056 1.00 65.81 180 SER A N 1
ATOM 1372 C CA . SER A 1 180 ? -22.778 3.260 -10.801 1.00 65.81 180 SER A CA 1
ATOM 1373 C C . SER A 1 180 ? -22.949 1.752 -11.016 1.00 65.81 180 SER A C 1
ATOM 1375 O O . SER A 1 180 ? -22.577 0.965 -10.141 1.00 65.81 180 SER A O 1
ATOM 1377 N N . ALA A 1 181 ? -23.473 1.325 -12.170 1.00 70.25 181 ALA A N 1
ATOM 1378 C CA . ALA A 1 181 ? -23.664 -0.084 -12.488 1.00 70.25 181 ALA A CA 1
ATOM 1379 C C . ALA A 1 181 ? -22.337 -0.747 -12.874 1.00 70.25 181 ALA A C 1
ATOM 1381 O O . ALA A 1 181 ? -22.046 -1.845 -12.394 1.00 70.25 181 ALA A O 1
ATOM 1382 N N . ALA A 1 182 ? -21.511 -0.064 -13.673 1.00 69.31 182 ALA A N 1
ATOM 1383 C CA . ALA A 1 182 ? -20.161 -0.514 -14.002 1.00 69.31 182 ALA A CA 1
ATOM 1384 C C . ALA A 1 182 ? -19.260 -0.577 -12.758 1.00 69.31 182 ALA A C 1
ATOM 1386 O O . ALA A 1 182 ? -18.575 -1.580 -12.557 1.00 69.31 182 ALA A O 1
ATOM 1387 N N . LEU A 1 183 ? -19.331 0.428 -11.875 1.00 69.50 183 LEU A N 1
ATOM 1388 C CA . LEU A 1 183 ? -18.611 0.400 -10.597 1.00 69.50 183 LEU A CA 1
ATOM 1389 C C . LEU A 1 183 ? -19.093 -0.753 -9.704 1.00 69.50 183 LEU A C 1
ATOM 1391 O O . LEU A 1 183 ? -18.283 -1.514 -9.194 1.00 69.50 183 LEU A O 1
ATOM 1395 N N . SER A 1 184 ? -20.408 -0.968 -9.599 1.00 70.75 184 SER A N 1
ATOM 1396 C CA . SER A 1 184 ? -20.959 -2.096 -8.832 1.00 70.75 184 SER A CA 1
ATOM 1397 C C . SER A 1 184 ? -20.546 -3.462 -9.394 1.00 70.75 184 SER A C 1
ATOM 1399 O O . SER A 1 184 ? -20.330 -4.410 -8.640 1.00 70.75 184 SER A O 1
ATOM 1401 N N . ALA A 1 185 ? -20.466 -3.603 -10.722 1.00 72.00 185 ALA A N 1
ATOM 1402 C CA . ALA A 1 185 ? -19.997 -4.830 -11.362 1.00 72.00 185 ALA A CA 1
ATOM 1403 C C . ALA A 1 185 ? -18.508 -5.076 -11.081 1.00 72.00 185 ALA A C 1
ATOM 1405 O O . ALA A 1 185 ? -18.138 -6.200 -10.741 1.00 72.00 185 ALA A O 1
ATOM 1406 N N . PHE A 1 186 ? -17.693 -4.019 -11.148 1.00 76.56 186 PHE A N 1
ATOM 1407 C CA . PHE A 1 186 ? -16.291 -4.046 -10.745 1.00 76.56 186 PHE A CA 1
ATOM 1408 C C . PHE A 1 186 ? -16.137 -4.502 -9.289 1.00 76.56 186 PHE A C 1
ATOM 1410 O O . PHE A 1 186 ? -15.451 -5.488 -9.038 1.00 76.56 186 PHE A O 1
ATOM 1417 N N . THR A 1 187 ? -16.840 -3.864 -8.348 1.00 71.69 187 THR A N 1
ATOM 1418 C CA . THR A 1 187 ? -16.801 -4.173 -6.908 1.00 71.69 187 THR A CA 1
ATOM 1419 C C . THR A 1 187 ? -17.120 -5.639 -6.608 1.00 71.69 187 THR A C 1
ATOM 1421 O O . THR A 1 187 ? -16.398 -6.294 -5.851 1.00 71.69 187 THR A O 1
ATOM 1424 N N . ARG A 1 188 ? -18.164 -6.196 -7.240 1.00 73.75 188 ARG A N 1
ATOM 1425 C CA . ARG A 1 188 ? -18.534 -7.609 -7.048 1.00 73.75 188 ARG A CA 1
ATOM 1426 C C . ARG A 1 188 ? -17.445 -8.567 -7.516 1.00 73.75 188 ARG A C 1
ATOM 1428 O O . ARG A 1 188 ? -17.178 -9.554 -6.841 1.00 73.75 188 ARG A O 1
ATOM 1435 N N . ARG A 1 189 ? -16.832 -8.294 -8.670 1.00 71.88 189 ARG A N 1
ATOM 1436 C CA . ARG A 1 189 ? -15.797 -9.169 -9.234 1.00 71.88 189 ARG A CA 1
ATOM 1437 C C . ARG A 1 189 ? -14.467 -9.029 -8.507 1.00 71.88 189 ARG A C 1
ATOM 1439 O O . ARG A 1 189 ? -13.794 -10.031 -8.290 1.00 71.88 189 ARG A O 1
ATOM 1446 N N . PHE A 1 190 ? -14.134 -7.807 -8.097 1.00 70.44 190 PHE A N 1
ATOM 1447 C CA . PHE A 1 190 ? -13.005 -7.531 -7.221 1.00 70.44 190 PHE A CA 1
ATOM 1448 C C . PHE A 1 190 ? -13.110 -8.396 -5.958 1.00 70.44 190 PHE A C 1
ATOM 1450 O O . PHE A 1 190 ? -12.223 -9.187 -5.687 1.00 70.44 190 PHE A O 1
ATOM 1457 N N . SER A 1 191 ? -14.257 -8.384 -5.279 1.00 66.38 191 SER A N 1
ATOM 1458 C CA . SER A 1 191 ? -14.435 -9.116 -4.015 1.00 66.38 191 SER A CA 1
ATOM 1459 C C . SER A 1 191 ? -14.406 -10.649 -4.130 1.00 66.38 191 SER A C 1
ATOM 1461 O O . SER A 1 191 ? -14.174 -11.318 -3.128 1.00 66.38 191 SER A O 1
ATOM 1463 N N . ALA A 1 192 ? -14.656 -11.222 -5.313 1.00 66.44 192 ALA A N 1
ATOM 1464 C CA . ALA A 1 192 ? -14.757 -12.675 -5.484 1.00 66.44 192 ALA A CA 1
ATOM 1465 C C . ALA A 1 192 ? -13.411 -13.353 -5.786 1.00 66.44 192 ALA A C 1
ATOM 1467 O O . ALA A 1 192 ? -13.116 -14.394 -5.209 1.00 66.44 192 ALA A O 1
ATOM 1468 N N . ASP A 1 193 ? -12.601 -12.763 -6.672 1.00 65.56 193 ASP A N 1
ATOM 1469 C CA . ASP A 1 193 ? -11.484 -13.479 -7.307 1.00 65.56 193 ASP A CA 1
ATOM 1470 C C . ASP A 1 193 ? -10.174 -12.676 -7.364 1.00 65.56 193 ASP A C 1
ATOM 1472 O O . ASP A 1 193 ? -9.174 -13.179 -7.877 1.00 65.56 193 ASP A O 1
ATOM 1476 N N . TYR A 1 194 ? -10.130 -11.425 -6.882 1.00 67.75 194 TYR A N 1
ATOM 1477 C CA . TYR A 1 194 ? -8.986 -10.554 -7.194 1.00 67.75 194 TYR A CA 1
ATOM 1478 C C . TYR A 1 194 ? -7.652 -10.997 -6.583 1.00 67.75 194 TYR A C 1
ATOM 1480 O O . TYR A 1 194 ? -6.610 -10.628 -7.113 1.00 67.75 194 TYR A O 1
ATOM 1488 N N . THR A 1 195 ? -7.656 -11.819 -5.529 1.00 70.81 195 THR A N 1
ATOM 1489 C CA . THR A 1 195 ? -6.433 -12.388 -4.934 1.00 70.81 195 THR A CA 1
ATOM 1490 C C . THR A 1 195 ? -6.009 -13.719 -5.560 1.00 70.81 195 THR A C 1
ATOM 1492 O O . THR A 1 195 ? -4.900 -14.183 -5.296 1.00 70.81 195 THR A O 1
ATOM 1495 N N . ALA A 1 196 ? -6.848 -14.335 -6.404 1.00 81.88 196 ALA A N 1
ATOM 1496 C CA . ALA A 1 196 ? -6.536 -15.609 -7.057 1.00 81.88 196 ALA A CA 1
ATOM 1497 C C . ALA A 1 196 ? -5.461 -15.465 -8.150 1.00 81.88 196 ALA A C 1
ATOM 1499 O O . ALA A 1 196 ? -4.760 -16.429 -8.459 1.00 81.88 196 ALA A O 1
ATOM 1500 N N . ASP A 1 197 ? -5.309 -14.259 -8.703 1.00 86.44 197 ASP A N 1
ATOM 1501 C CA . ASP A 1 197 ? -4.259 -13.898 -9.652 1.00 86.44 197 ASP A CA 1
ATOM 1502 C C . ASP A 1 197 ? -3.398 -12.756 -9.076 1.00 86.44 197 ASP A C 1
ATOM 1504 O O . ASP A 1 197 ? -3.776 -11.581 -9.152 1.00 86.44 197 ASP A O 1
ATOM 1508 N N . PRO A 1 198 ? -2.213 -13.071 -8.516 1.00 84.88 198 PRO A N 1
ATOM 1509 C CA . PRO A 1 198 ? -1.306 -12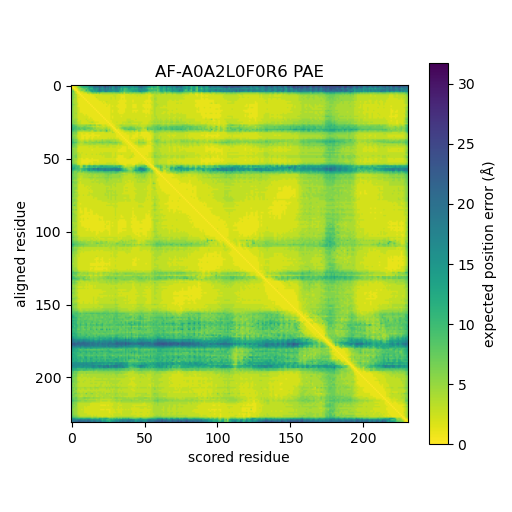.066 -7.973 1.00 84.88 198 PRO A CA 1
ATOM 1510 C C . PRO A 1 198 ? -0.883 -10.990 -8.983 1.00 84.88 198 PRO A C 1
ATOM 1512 O O . PRO A 1 198 ? -0.627 -9.855 -8.582 1.00 84.88 198 PRO A O 1
ATOM 1515 N N . ALA A 1 199 ? -0.805 -11.309 -10.281 1.00 87.88 199 ALA A N 1
ATOM 1516 C CA . ALA A 1 199 ? -0.441 -10.334 -11.307 1.00 87.88 199 ALA A CA 1
ATOM 1517 C C . ALA A 1 199 ? -1.566 -9.315 -11.514 1.00 87.88 199 ALA A C 1
ATOM 1519 O O . ALA A 1 199 ? -1.311 -8.107 -11.537 1.00 87.88 199 ALA A O 1
ATOM 1520 N N . ALA A 1 200 ? -2.812 -9.792 -11.595 1.00 84.62 200 ALA A N 1
ATOM 1521 C CA . ALA A 1 200 ? -3.987 -8.932 -11.686 1.00 84.62 200 ALA A CA 1
ATOM 1522 C C . ALA A 1 200 ? -4.141 -8.050 -10.438 1.00 84.62 200 ALA A C 1
ATOM 1524 O O . ALA A 1 200 ? -4.353 -6.843 -10.573 1.00 84.62 200 ALA A O 1
ATOM 1525 N N . TYR A 1 201 ? -3.959 -8.621 -9.240 1.00 86.44 201 TYR A N 1
ATOM 1526 C CA . TYR A 1 201 ? -3.977 -7.883 -7.974 1.00 86.44 201 TYR A CA 1
ATOM 1527 C C . TYR A 1 201 ? -2.962 -6.734 -7.972 1.00 86.44 201 TYR A C 1
ATOM 1529 O O . TYR A 1 201 ? -3.323 -5.573 -7.766 1.00 86.44 201 TYR A O 1
ATOM 1537 N N . ILE A 1 202 ? -1.689 -7.038 -8.256 1.00 89.81 202 ILE A N 1
ATOM 1538 C CA . ILE A 1 202 ? -0.621 -6.031 -8.278 1.00 89.81 202 ILE A CA 1
ATOM 1539 C C . ILE A 1 202 ? -0.907 -4.985 -9.363 1.00 89.81 202 ILE A C 1
ATOM 1541 O O . ILE A 1 202 ? -0.709 -3.794 -9.131 1.00 89.81 202 ILE A O 1
ATOM 1545 N N . GLY A 1 203 ? -1.426 -5.396 -10.523 1.00 88.50 203 GLY A N 1
ATOM 1546 C CA . GLY A 1 203 ? -1.812 -4.485 -11.602 1.00 88.50 203 GLY A CA 1
ATOM 1547 C C . GLY A 1 203 ? -2.882 -3.483 -11.179 1.00 88.50 203 GLY A C 1
ATOM 1548 O O . GLY A 1 203 ? -2.723 -2.286 -11.417 1.00 88.50 203 GLY A O 1
ATOM 1549 N N . ILE A 1 204 ? -3.934 -3.952 -10.505 1.00 85.38 204 ILE A N 1
ATOM 1550 C CA . ILE A 1 204 ? -5.001 -3.100 -9.966 1.00 85.38 204 ILE A CA 1
ATOM 1551 C C . ILE A 1 204 ? -4.435 -2.107 -8.944 1.00 85.38 204 ILE A C 1
ATOM 1553 O O . ILE A 1 204 ? -4.666 -0.903 -9.082 1.00 85.38 204 ILE A O 1
ATOM 1557 N N . GLN A 1 205 ? -3.634 -2.584 -7.986 1.00 88.19 205 GLN A N 1
ATOM 1558 C CA . GLN A 1 205 ? -3.026 -1.727 -6.964 1.00 88.19 205 GLN A CA 1
ATOM 1559 C C . GLN A 1 205 ? -2.128 -0.647 -7.587 1.00 88.19 205 GLN A C 1
ATOM 1561 O O . GLN A 1 205 ? -2.233 0.523 -7.230 1.00 88.19 205 GLN A O 1
ATOM 1566 N N . MET A 1 206 ? -1.305 -0.980 -8.589 1.00 90.75 206 MET A N 1
ATOM 1567 C CA . MET A 1 206 ? -0.448 0.007 -9.266 1.00 90.75 206 MET A CA 1
ATOM 1568 C C . MET A 1 206 ? -1.257 1.092 -9.992 1.00 90.75 206 MET A C 1
ATOM 1570 O O . MET A 1 206 ? -0.878 2.266 -9.973 1.00 90.75 206 MET A O 1
ATOM 1574 N N . VAL A 1 207 ? -2.386 0.730 -10.608 1.00 87.12 207 VAL A N 1
ATOM 1575 C CA . VAL A 1 207 ? -3.272 1.701 -11.267 1.00 87.12 207 VAL A CA 1
ATOM 1576 C C . VAL A 1 207 ? -3.934 2.625 -10.247 1.00 87.12 207 VAL A C 1
ATOM 1578 O O . VAL A 1 207 ? -3.956 3.840 -10.455 1.00 87.12 207 VAL A O 1
ATOM 1581 N N . TRP A 1 208 ? -4.426 2.082 -9.132 1.00 87.88 208 TRP A N 1
ATOM 1582 C CA . TRP A 1 208 ? -4.993 2.880 -8.045 1.00 87.88 208 TRP A CA 1
ATOM 1583 C C . TRP A 1 208 ? -3.977 3.828 -7.433 1.00 87.88 208 TRP A C 1
ATOM 1585 O O . TRP A 1 208 ? -4.222 5.032 -7.391 1.00 87.88 208 TRP A O 1
ATOM 1595 N N . ILE A 1 209 ? -2.813 3.314 -7.045 1.00 90.00 209 ILE A N 1
ATOM 1596 C CA . ILE A 1 209 ? -1.720 4.117 -6.500 1.00 90.00 209 ILE A CA 1
ATOM 1597 C C . ILE A 1 209 ? -1.376 5.257 -7.466 1.00 90.00 209 ILE A C 1
ATOM 1599 O O . ILE A 1 209 ? -1.325 6.411 -7.052 1.00 90.00 209 ILE A O 1
ATOM 1603 N N . SER A 1 210 ? -1.218 4.984 -8.767 1.00 89.62 210 SER A N 1
ATOM 1604 C CA . SER A 1 210 ? -0.970 6.036 -9.765 1.00 89.62 210 SER A CA 1
ATOM 1605 C C . SER A 1 210 ? -2.089 7.087 -9.805 1.00 89.62 210 SER A C 1
ATOM 1607 O O . SER A 1 210 ? -1.808 8.290 -9.835 1.00 89.62 210 SER A O 1
ATOM 1609 N N . ALA A 1 211 ? -3.356 6.662 -9.780 1.00 87.06 211 ALA A N 1
ATOM 1610 C CA . ALA A 1 211 ? -4.500 7.569 -9.804 1.00 87.06 211 ALA A CA 1
ATOM 1611 C C . ALA A 1 211 ? -4.530 8.490 -8.576 1.00 87.06 211 ALA A C 1
ATOM 1613 O O . ALA A 1 211 ? -4.653 9.708 -8.728 1.00 87.06 211 ALA A O 1
ATOM 1614 N N . TYR A 1 212 ? -4.349 7.931 -7.381 1.00 87.38 212 TYR A N 1
ATOM 1615 C CA . TYR A 1 212 ? -4.315 8.697 -6.140 1.00 87.38 212 TYR A CA 1
ATOM 1616 C C . TYR A 1 212 ? -3.095 9.601 -6.031 1.00 87.38 212 TYR A C 1
ATOM 1618 O O . TYR A 1 212 ? -3.222 10.761 -5.645 1.00 87.38 212 TYR A O 1
ATOM 1626 N N . LEU A 1 213 ? -1.920 9.114 -6.429 1.00 87.56 213 LEU A N 1
ATOM 1627 C CA . LEU A 1 213 ? -0.712 9.926 -6.447 1.00 87.56 213 LEU A CA 1
ATOM 1628 C C . LEU A 1 213 ? -0.829 11.107 -7.405 1.00 87.56 213 LEU A C 1
ATOM 1630 O O . LEU A 1 213 ? -0.060 12.044 -7.249 1.00 87.56 213 LEU A O 1
ATOM 1634 N N . ARG A 1 214 ? -1.749 11.098 -8.378 1.00 86.56 214 ARG A N 1
ATOM 1635 C CA . ARG A 1 214 ? -2.030 12.225 -9.287 1.00 86.56 214 ARG A CA 1
ATOM 1636 C C . ARG A 1 214 ? -3.163 13.132 -8.811 1.00 86.56 214 ARG A C 1
ATOM 1638 O O . ARG A 1 214 ? -3.241 14.274 -9.266 1.00 86.56 214 ARG A O 1
ATOM 1645 N N . ALA A 1 215 ? -4.047 12.629 -7.960 1.00 85.62 215 ALA A N 1
ATOM 1646 C CA . ALA A 1 215 ? -5.212 13.360 -7.499 1.00 85.62 215 ALA A CA 1
ATOM 1647 C C . ALA A 1 215 ? -4.829 14.538 -6.584 1.00 85.62 215 ALA A C 1
ATOM 1649 O O . ALA A 1 215 ? -3.761 14.527 -5.961 1.00 85.62 215 ALA A O 1
ATOM 1650 N N . PRO A 1 216 ? -5.681 15.575 -6.493 1.00 87.12 216 PRO A N 1
ATOM 1651 C CA . PRO A 1 216 ? -5.555 16.579 -5.446 1.00 87.12 216 PRO A CA 1
ATOM 1652 C C . PRO A 1 216 ? -5.598 15.913 -4.067 1.00 87.12 216 PRO A C 1
ATOM 1654 O O . PRO A 1 216 ? -6.450 15.061 -3.814 1.00 87.12 216 PRO A O 1
ATOM 1657 N N . ARG A 1 217 ? -4.695 16.320 -3.169 1.00 88.00 217 ARG A N 1
ATOM 1658 C CA . ARG A 1 217 ? -4.688 15.831 -1.786 1.00 88.00 217 ARG A CA 1
ATOM 1659 C C . ARG A 1 217 ? -5.996 16.237 -1.108 1.00 88.00 217 ARG A C 1
ATOM 1661 O O . ARG A 1 217 ? -6.324 17.423 -1.064 1.00 88.00 217 ARG A O 1
ATOM 1668 N N . ARG A 1 218 ? -6.707 15.257 -0.555 1.00 91.56 218 ARG A N 1
ATOM 1669 C CA . ARG A 1 218 ? -7.850 15.490 0.335 1.00 91.56 218 ARG A CA 1
ATOM 1670 C C . ARG A 1 218 ? -7.352 15.706 1.756 1.00 91.56 218 ARG A C 1
ATOM 1672 O O . ARG A 1 218 ? -6.333 15.140 2.154 1.00 91.56 218 ARG A O 1
ATOM 1679 N N . ALA A 1 219 ? -8.059 16.535 2.513 1.00 93.81 219 ALA A N 1
ATOM 1680 C CA . ALA A 1 219 ? -7.721 16.753 3.911 1.00 93.81 219 ALA A CA 1
ATOM 1681 C C . ALA A 1 219 ? -8.062 15.501 4.738 1.00 93.81 219 ALA A C 1
ATOM 1683 O O . ALA A 1 219 ? -9.062 14.826 4.486 1.00 93.81 219 ALA A O 1
ATOM 1684 N N . LEU A 1 220 ? -7.223 15.176 5.723 1.00 95.00 220 LEU A N 1
ATOM 1685 C CA . LEU A 1 220 ? -7.391 13.971 6.538 1.00 95.00 220 LEU A CA 1
ATOM 1686 C C . LEU A 1 220 ? -8.714 13.976 7.323 1.00 95.00 220 LEU A C 1
ATOM 1688 O O . LEU A 1 220 ? -9.353 12.935 7.451 1.00 95.00 220 LEU A O 1
ATOM 1692 N N . ASP A 1 221 ? -9.171 15.140 7.788 1.00 94.50 221 ASP A N 1
ATOM 1693 C CA . ASP A 1 221 ? -10.454 15.294 8.482 1.00 94.50 221 ASP A CA 1
ATOM 1694 C C . ASP A 1 221 ? -11.655 15.023 7.559 1.00 94.50 221 ASP A C 1
ATOM 1696 O O . ASP A 1 221 ? -12.663 14.460 7.985 1.00 94.50 221 ASP A O 1
ATOM 1700 N N . GLU A 1 222 ? -11.551 15.395 6.281 1.00 94.06 222 GLU A N 1
ATOM 1701 C CA . GLU A 1 222 ? -12.551 15.089 5.260 1.00 94.06 222 GLU A CA 1
ATOM 1702 C C . GLU A 1 222 ? -12.637 13.581 5.009 1.00 94.06 222 GLU A C 1
ATOM 1704 O O . GLU A 1 222 ? -13.734 13.019 5.008 1.00 94.06 222 GLU A O 1
ATOM 1709 N N . VAL A 1 223 ? -11.485 12.923 4.848 1.00 9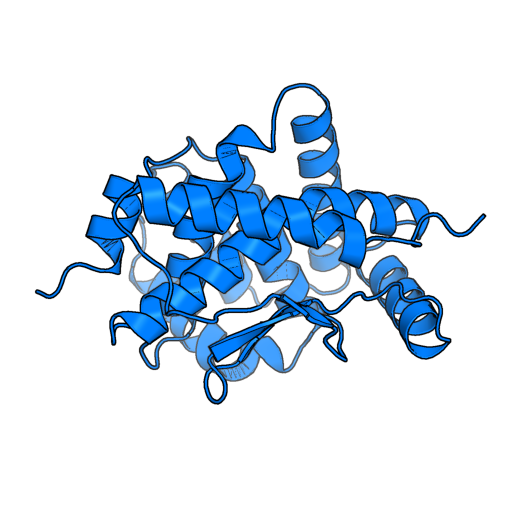4.88 223 VAL A N 1
ATOM 1710 C CA . VAL A 1 223 ? -11.398 11.467 4.664 1.00 94.88 223 VAL A CA 1
ATOM 1711 C C . VAL A 1 223 ? -11.947 10.728 5.885 1.00 94.88 223 VAL A C 1
ATOM 1713 O O . VAL A 1 223 ? -12.765 9.821 5.736 1.00 94.88 223 VAL A O 1
ATOM 1716 N N . ALA A 1 224 ? -11.583 11.157 7.093 1.00 94.62 224 ALA A N 1
ATOM 1717 C CA . ALA A 1 224 ? -12.078 10.560 8.326 1.00 94.62 224 ALA A CA 1
ATOM 1718 C C . ALA A 1 224 ? -13.598 10.695 8.475 1.00 94.62 224 ALA A C 1
ATOM 1720 O O . ALA A 1 224 ? -14.268 9.713 8.785 1.00 94.62 224 ALA A O 1
ATOM 1721 N N . ARG A 1 225 ? -14.175 11.872 8.190 1.00 93.31 225 ARG A N 1
ATOM 1722 C CA . ARG A 1 225 ? -15.639 12.045 8.193 1.00 93.31 225 ARG A CA 1
A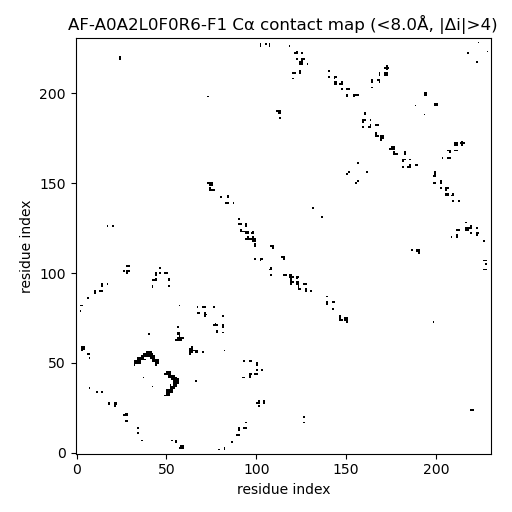TOM 1723 C C . ARG A 1 225 ? -16.332 11.136 7.182 1.00 93.31 225 ARG A C 1
ATOM 1725 O O . ARG A 1 225 ? -17.396 10.612 7.487 1.00 93.31 225 ARG A O 1
ATOM 1732 N N . ALA A 1 226 ? -15.749 10.959 5.997 1.00 91.75 226 ALA A N 1
ATOM 1733 C CA . ALA A 1 226 ? -16.337 10.125 4.954 1.00 91.75 226 ALA A CA 1
ATOM 1734 C C . ALA A 1 226 ? -16.359 8.634 5.328 1.00 91.75 226 ALA A C 1
ATOM 1736 O O . ALA A 1 226 ? -17.300 7.937 4.961 1.00 91.75 226 ALA A O 1
ATOM 1737 N N . HIS A 1 227 ? -15.345 8.157 6.057 1.00 93.75 227 HIS A N 1
ATOM 1738 C CA . HIS A 1 227 ? -15.129 6.719 6.265 1.00 93.75 227 HIS A CA 1
ATOM 1739 C C . HIS A 1 227 ? -15.337 6.222 7.695 1.00 93.75 227 HIS A C 1
ATOM 1741 O O . HIS A 1 227 ? -15.486 5.017 7.880 1.00 93.75 227 HIS A O 1
ATOM 1747 N N . LEU A 1 228 ? -15.345 7.104 8.698 1.00 91.88 228 LEU A N 1
ATOM 1748 C CA . LEU A 1 228 ? -15.450 6.737 10.119 1.00 91.88 228 LEU A CA 1
ATOM 1749 C C . LEU A 1 228 ? -16.695 7.306 10.815 1.00 91.88 228 LEU A C 1
ATOM 1751 O O . LEU A 1 228 ? -16.930 7.007 11.986 1.00 91.88 228 LEU A O 1
ATOM 1755 N N . ALA A 1 229 ? -17.513 8.121 10.143 1.00 82.94 229 ALA A N 1
ATOM 1756 C CA . ALA A 1 229 ? -18.739 8.626 10.751 1.00 82.94 229 ALA A CA 1
ATOM 1757 C C . ALA A 1 229 ? -19.763 7.491 10.938 1.00 82.94 229 ALA A C 1
ATOM 1759 O O . ALA A 1 229 ? -20.218 6.884 9.970 1.00 82.94 229 ALA A O 1
ATOM 1760 N N . ARG A 1 230 ? -20.157 7.232 12.193 1.00 62.66 230 ARG A N 1
ATOM 1761 C CA . ARG A 1 230 ? -21.352 6.436 12.512 1.00 62.66 230 ARG A CA 1
ATOM 1762 C C . ARG A 1 230 ? -22.575 7.227 12.054 1.00 62.66 230 ARG A C 1
ATOM 1764 O O . ARG A 1 230 ? -22.847 8.284 12.619 1.00 62.66 230 ARG A O 1
ATOM 1771 N N . THR A 1 231 ? -23.255 6.748 11.015 1.00 49.34 231 THR A N 1
ATOM 1772 C CA . THR A 1 231 ? -24.628 7.173 10.694 1.00 49.34 231 THR A CA 1
ATOM 1773 C C . THR A 1 231 ? -25.578 6.820 11.824 1.00 49.34 231 THR A C 1
ATOM 1775 O O . THR A 1 231 ? -25.430 5.694 12.354 1.00 49.34 231 THR A O 1
#

Organism: Sorangium cellulosum (NCBI:txid56)

Secondary structure (DSSP, 8-state):
--TTTTHHHHHHHHHHHHHHHHHHTT-PPPTT--EEEESSSS-EE-TTT--EEEE-TT-SSHHHHHHHHHHHHHHT--HHHHHHHHHHHHHHHHHHHHHHHHHHHTT---S-HHHHHHHHHHHHHHHHGGG--HHHHHHHHHHHHHHHHHHHHHS---HHHHHHHHHHHHHHTT---S-HHHHHHHHHHHHHHTTT-HHHHHHHHHHHHHHHHHSPPPPHHHHHHHHH---

Mean predicted aligned error: 4.97 Å

Sequence (231 aa):
MNALMGLYEQALPIFAELVAELAGAGLPMRRGVELRRGAGLLTYFDRDDGHIYLCLACGEDPKGQLAGLYLSSLLGITTAELDRLIRFLLPWTLAHELGHCLRHHEGMFGDDLFVEERAANDFASALTGAFYEGAERRAGVALVERAAAHLQREHPLPRDLASGLDLLAAETRGGAPRDSAALSAFTRRFSADYTADPAAYIGIQMVWISAYLRAPRRALDEVARAHLART

Radius of gyration: 17.04 Å; Cα contacts (8 Å, |Δi|>4): 281; chains: 1; bounding box: 51×34×43 Å

Foldseek 3Di:
DQLQPCPLVVLVVLLVLLQVVCVVVVLHFDPPADEAADDDLAWAADLVVLYIHDYQCQDPDPNSPVSLVVLCVLLVHDSVLVSLLCSLCSSLRSQLRVQLSSCSVLVNDDLQVVLSSVLSNLRSLQRCPVVADDPSLVVNLVSLVSSLVSLCVVPPDDPLLVVLLVLLLCVLQVHDSPDPPSVVVNSVVCSPCCVVDPSSVSSSVSSSVSSSSPHDHDHNNVSCCVRNDDD